Protein AF-A0A1X7VUS8-F1 (afdb_monomer)

Mean predicted aligned error: 18.34 Å

Solvent-accessible surface area (backbone atoms only — not comparable to full-atom values): 19372 Å² total; per-residue (Å²): 139,87,61,58,56,74,56,85,75,58,73,92,46,34,9,86,84,82,72,42,70,29,55,67,22,24,35,30,68,73,75,70,47,50,35,19,48,68,59,52,51,54,54,63,69,63,76,58,96,70,64,44,40,95,87,76,61,44,73,66,71,52,77,44,78,32,71,63,56,40,51,55,48,32,61,37,45,25,37,46,90,35,36,93,71,68,39,81,53,65,46,37,47,70,51,46,62,67,46,55,76,70,36,50,44,38,76,43,69,48,93,62,67,73,79,53,71,41,30,42,58,55,42,59,51,32,65,74,77,67,45,69,56,30,69,69,49,49,50,52,52,50,53,51,54,49,51,54,52,49,54,52,50,53,52,54,49,53,53,51,53,52,50,51,50,52,50,50,52,51,53,54,51,52,52,49,54,52,53,53,50,52,52,52,51,54,52,52,53,50,54,50,51,55,51,50,51,53,49,51,54,50,51,51,53,48,54,52,51,50,55,51,48,56,52,51,51,52,50,49,53,52,49,53,53,50,50,53,49,53,50,53,51,50,55,53,50,40,59,74,71,72,59,86,80,91,75,93,70,89,77,79,79,70,69,83,72,72,75,74,72,63,70,61,67,66,62,64,52,52,63,54,53,65,64,56,77,74,61,82,79,73,79,78,75,84,78,88,75,83,80,78,88,82,81,84,78,81,75,80,84,89,80,83,87,81,86,83,81,92,86,83,87,79,83,84,86,87,132

Structure (mmCIF, N/CA/C/O backbone):
data_AF-A0A1X7VUS8-F1
#
_entry.id   AF-A0A1X7VUS8-F1
#
loop_
_atom_site.group_PDB
_atom_site.id
_atom_site.type_symbol
_atom_site.label_atom_id
_atom_site.label_alt_id
_atom_site.label_comp_id
_atom_site.label_asym_id
_atom_site.label_entity_id
_atom_site.label_seq_id
_atom_site.pdbx_PDB_ins_code
_atom_site.Cartn_x
_atom_site.Cartn_y
_atom_site.Cartn_z
_atom_site.occupancy
_atom_site.B_iso_or_equiv
_atom_site.auth_seq_id
_atom_site.auth_comp_id
_atom_site.auth_asym_id
_atom_site.auth_atom_id
_atom_site.pdbx_PDB_model_num
ATOM 1 N N . MET A 1 1 ? 25.377 -1.304 -31.368 1.00 50.38 1 MET A N 1
ATOM 2 C CA . MET A 1 1 ? 24.683 -0.182 -32.022 1.00 50.38 1 MET A CA 1
ATOM 3 C C . MET A 1 1 ? 23.496 -0.851 -32.674 1.00 50.38 1 MET A C 1
ATOM 5 O O . MET A 1 1 ? 23.656 -1.457 -33.720 1.00 50.38 1 MET A O 1
ATOM 9 N N . GLU A 1 2 ? 22.402 -0.945 -31.929 1.00 50.16 2 GLU A N 1
ATOM 10 C CA . GLU A 1 2 ? 21.173 -1.615 -32.358 1.00 50.16 2 GLU A CA 1
ATOM 11 C C . GLU A 1 2 ? 20.154 -0.505 -32.573 1.00 50.16 2 GLU A C 1
ATOM 13 O O . GLU A 1 2 ? 19.858 0.255 -31.652 1.00 50.16 2 GLU A O 1
ATOM 18 N N . GLY A 1 3 ? 19.709 -0.343 -33.809 1.00 64.88 3 GLY A N 1
ATOM 19 C CA . GLY A 1 3 ? 18.750 0.675 -34.194 1.00 64.88 3 GLY A CA 1
ATOM 20 C C . GLY A 1 3 ? 18.282 0.378 -35.603 1.00 64.88 3 GLY A C 1
ATOM 21 O O . GLY A 1 3 ? 19.105 0.112 -36.478 1.00 64.88 3 GLY A O 1
ATOM 22 N N . ASP A 1 4 ? 16.971 0.395 -35.807 1.00 86.44 4 ASP A N 1
ATOM 23 C CA . ASP A 1 4 ? 16.397 0.265 -37.139 1.00 86.44 4 ASP A CA 1
ATOM 24 C C . ASP A 1 4 ? 16.759 1.517 -37.936 1.00 86.44 4 ASP A C 1
ATOM 26 O O . ASP A 1 4 ? 16.295 2.617 -37.624 1.00 86.44 4 ASP A O 1
ATOM 30 N N . PHE A 1 5 ? 17.598 1.370 -38.956 1.00 92.38 5 PHE A N 1
ATOM 31 C CA . PHE A 1 5 ? 17.950 2.480 -39.831 1.00 92.38 5 PHE A CA 1
ATOM 32 C C . PHE A 1 5 ? 16.758 2.868 -40.713 1.00 92.38 5 PHE A C 1
ATOM 34 O O . PHE A 1 5 ? 15.947 2.030 -41.111 1.00 92.38 5 PHE A O 1
ATOM 41 N N . VAL A 1 6 ? 16.619 4.167 -40.986 1.00 93.50 6 VAL A N 1
ATOM 42 C CA . VAL A 1 6 ? 15.579 4.680 -41.895 1.00 93.50 6 VAL A CA 1
ATOM 43 C C . VAL A 1 6 ? 15.910 4.319 -43.339 1.00 93.50 6 VAL A C 1
ATOM 45 O O . VAL A 1 6 ? 15.019 3.970 -44.109 1.00 93.50 6 VAL A O 1
ATOM 48 N N . GLU A 1 7 ? 17.193 4.393 -43.674 1.00 92.25 7 GLU A N 1
ATOM 49 C CA . GLU A 1 7 ? 17.780 4.032 -44.959 1.00 92.25 7 GLU A CA 1
ATOM 50 C C . GLU A 1 7 ? 18.971 3.113 -44.694 1.00 92.25 7 GLU A C 1
ATOM 52 O O . GLU A 1 7 ? 19.641 3.258 -43.668 1.00 92.25 7 GLU A O 1
ATOM 57 N N . ASP A 1 8 ? 19.250 2.189 -45.613 1.00 92.06 8 ASP A N 1
ATOM 58 C CA . ASP A 1 8 ? 20.395 1.293 -45.474 1.00 92.06 8 ASP A CA 1
ATOM 59 C C . ASP A 1 8 ? 21.701 2.105 -45.371 1.00 92.06 8 ASP A C 1
ATOM 61 O O . ASP A 1 8 ? 21.956 2.977 -46.213 1.00 92.06 8 ASP A O 1
ATOM 65 N N . PRO A 1 9 ? 22.541 1.853 -44.348 1.00 92.94 9 PRO A N 1
ATOM 66 C CA . PRO A 1 9 ? 23.810 2.547 -44.206 1.00 92.94 9 PRO A CA 1
ATOM 67 C C . PRO A 1 9 ? 24.695 2.340 -45.442 1.00 92.94 9 PRO A C 1
ATOM 69 O O . PRO A 1 9 ? 24.863 1.202 -45.879 1.00 92.94 9 PRO A O 1
ATOM 72 N N . PRO A 1 10 ? 25.322 3.401 -45.980 1.00 93.75 10 PRO A N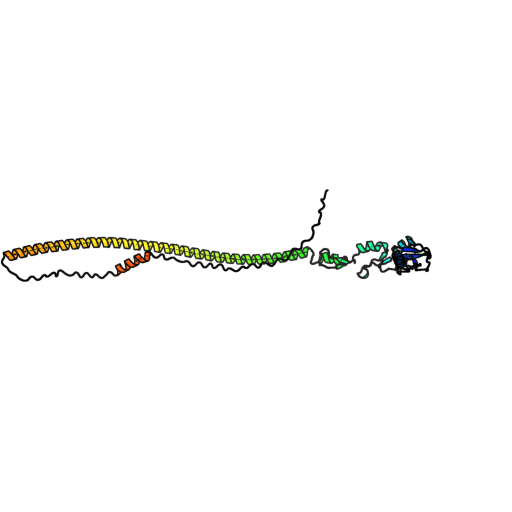 1
ATOM 73 C CA . PRO A 1 10 ? 26.275 3.272 -47.073 1.00 93.75 10 PRO A CA 1
ATOM 74 C C . PRO A 1 10 ? 27.388 2.263 -46.761 1.00 93.75 10 PRO A C 1
ATOM 76 O O . PRO A 1 10 ? 27.980 2.306 -45.678 1.00 93.75 10 PRO A O 1
ATOM 79 N N . ASP A 1 11 ? 27.734 1.420 -47.737 1.00 90.88 11 ASP A N 1
ATOM 80 C CA . ASP A 1 11 ? 28.762 0.373 -47.608 1.00 90.88 11 ASP A CA 1
ATOM 81 C C . ASP A 1 11 ? 30.107 0.898 -47.077 1.00 90.88 11 ASP A C 1
ATOM 83 O O . ASP A 1 11 ? 30.853 0.184 -46.408 1.00 90.88 11 ASP A O 1
ATOM 87 N N . ASP A 1 12 ? 30.439 2.163 -47.353 1.00 91.12 12 ASP A N 1
ATOM 88 C CA . ASP A 1 12 ? 31.700 2.782 -46.944 1.00 91.12 12 ASP A CA 1
ATOM 89 C C . ASP A 1 12 ? 31.769 3.167 -45.454 1.00 91.12 12 ASP A C 1
ATOM 91 O O . ASP A 1 12 ? 32.851 3.538 -44.974 1.00 91.12 12 ASP A O 1
ATOM 95 N N . LEU A 1 13 ? 30.637 3.058 -44.748 1.00 94.81 13 LEU A N 1
ATOM 96 C CA . LEU A 1 13 ? 30.478 3.214 -43.301 1.00 94.81 13 LEU A CA 1
ATOM 97 C C . LEU A 1 13 ? 30.306 1.870 -42.577 1.00 94.81 13 LEU A C 1
ATOM 99 O O . LEU A 1 13 ? 30.385 1.830 -41.348 1.00 94.81 13 LEU A O 1
ATOM 103 N N . VAL A 1 14 ? 30.091 0.774 -43.307 1.00 94.94 14 VAL A N 1
ATOM 104 C CA . VAL A 1 14 ? 29.854 -0.559 -42.745 1.00 94.94 14 VAL A CA 1
ATOM 105 C C . VAL A 1 14 ? 31.177 -1.278 -42.486 1.00 94.94 14 VAL A C 1
ATOM 107 O O . VAL A 1 14 ? 32.076 -1.328 -43.326 1.00 94.94 14 VAL A O 1
ATOM 110 N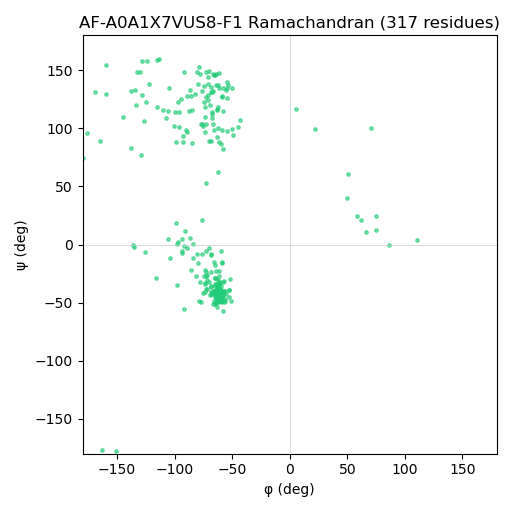 N . CYS A 1 15 ? 31.300 -1.861 -41.297 1.00 95.69 15 CYS A N 1
ATOM 111 C CA . CYS A 1 15 ? 32.443 -2.680 -40.930 1.00 95.69 15 CYS A CA 1
ATOM 112 C C . CYS A 1 15 ? 32.353 -4.040 -41.646 1.00 95.69 15 CYS A C 1
ATOM 114 O O . CYS A 1 15 ? 31.400 -4.779 -41.408 1.00 95.69 15 CYS A O 1
ATOM 116 N N . PRO A 1 16 ? 33.350 -4.454 -42.445 1.00 93.62 16 PRO A N 1
ATOM 117 C CA . PRO A 1 16 ? 33.334 -5.740 -43.147 1.00 93.62 16 PRO A CA 1
ATOM 118 C C . PRO A 1 16 ? 33.451 -6.964 -42.223 1.00 93.62 16 PRO A C 1
ATOM 120 O O . PRO A 1 16 ? 33.314 -8.086 -42.698 1.00 93.62 16 PRO A O 1
ATOM 123 N N . VAL A 1 17 ? 33.724 -6.773 -40.926 1.00 93.88 17 VAL A N 1
ATOM 124 C CA . VAL A 1 17 ? 33.819 -7.866 -39.942 1.00 93.88 17 VAL A CA 1
ATOM 125 C C . VAL A 1 17 ? 32.471 -8.125 -39.270 1.00 93.88 17 VAL A C 1
ATOM 127 O O . VAL A 1 17 ? 31.991 -9.252 -39.297 1.00 93.88 17 VAL A O 1
ATOM 130 N N . CYS A 1 18 ? 31.852 -7.103 -38.668 1.00 95.00 18 CYS A N 1
ATOM 131 C CA . CYS A 1 18 ? 30.564 -7.263 -37.981 1.00 95.00 18 CYS A CA 1
ATOM 132 C C . CYS A 1 18 ? 29.344 -6.949 -38.855 1.00 95.00 18 CYS A C 1
ATOM 134 O O . 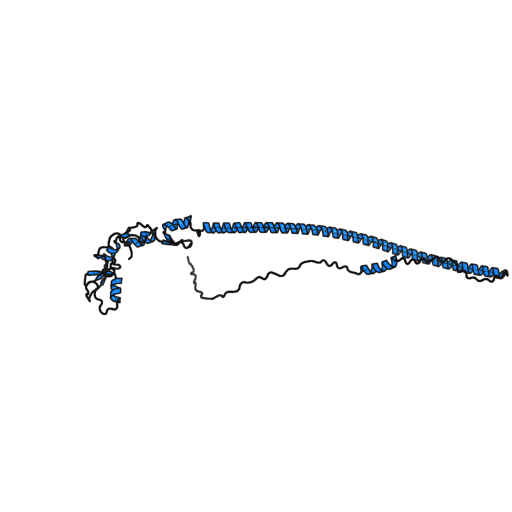CYS A 1 18 ? 28.226 -7.176 -38.409 1.00 95.00 18 CYS A O 1
ATOM 136 N N . LEU A 1 19 ? 29.552 -6.424 -40.068 1.00 93.19 19 LEU A N 1
ATOM 137 C CA . LEU A 1 19 ? 28.509 -6.033 -41.024 1.00 93.19 19 LEU A CA 1
ATOM 138 C C . LEU A 1 19 ? 27.521 -4.982 -40.485 1.00 93.19 19 LEU A C 1
ATOM 140 O O . LEU A 1 19 ? 26.402 -4.865 -40.970 1.00 93.19 19 LEU A O 1
ATOM 144 N N . LEU A 1 20 ? 27.950 -4.190 -39.500 1.00 94.00 20 LEU A N 1
ATOM 145 C CA . LEU A 1 20 ? 27.201 -3.067 -38.931 1.00 94.00 20 LEU A CA 1
ATOM 146 C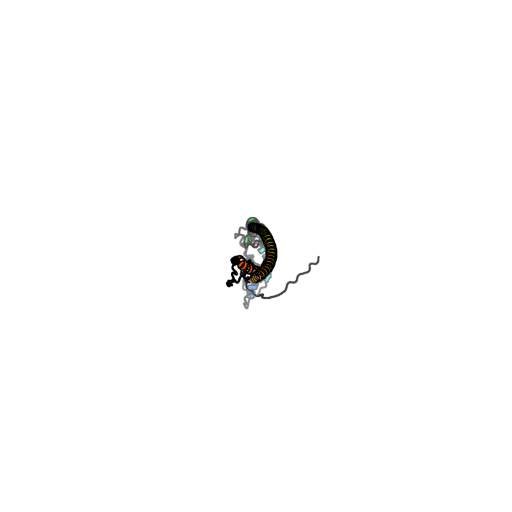 C . LEU A 1 20 ? 27.933 -1.746 -39.214 1.00 94.00 20 LEU A C 1
ATOM 148 O O . LEU A 1 20 ? 29.154 -1.769 -39.419 1.00 94.00 20 LEU A O 1
ATOM 152 N N . PRO A 1 21 ? 27.245 -0.588 -39.173 1.00 94.81 21 PRO A N 1
ATOM 153 C CA . PRO A 1 21 ? 27.904 0.716 -39.198 1.00 94.81 21 PRO A CA 1
ATOM 154 C C . PRO A 1 21 ? 29.019 0.804 -38.158 1.00 94.81 21 PRO A C 1
ATOM 156 O O . PRO A 1 21 ? 28.865 0.361 -37.016 1.00 94.81 21 PRO A O 1
ATOM 159 N N . CYS A 1 22 ? 30.169 1.333 -38.569 1.00 94.69 22 CYS A N 1
ATOM 160 C CA . CYS A 1 22 ? 31.376 1.274 -37.762 1.00 94.69 22 CYS A CA 1
ATOM 161 C C . CYS A 1 22 ? 31.211 2.038 -36.442 1.00 94.69 22 CYS A C 1
ATOM 163 O O . CYS A 1 22 ? 31.112 3.264 -36.428 1.00 94.69 22 CYS A O 1
ATOM 165 N N . LYS A 1 23 ? 31.278 1.319 -35.319 1.00 94.25 23 LYS A N 1
ATOM 166 C CA . LYS A 1 23 ? 31.411 1.909 -33.984 1.00 94.25 23 LYS A CA 1
ATOM 167 C C . LYS A 1 23 ? 32.892 2.084 -33.654 1.00 94.25 23 LYS A C 1
ATOM 169 O O . LYS A 1 23 ? 33.649 1.120 -33.759 1.00 94.25 23 LYS A O 1
ATOM 174 N N . ASP A 1 24 ? 33.290 3.290 -33.255 1.00 95.38 24 ASP A N 1
ATOM 175 C CA . ASP A 1 24 ? 34.696 3.659 -33.029 1.00 95.38 24 ASP A CA 1
ATOM 176 C C . ASP A 1 24 ? 35.588 3.271 -34.233 1.00 95.38 24 ASP A C 1
ATOM 178 O O . ASP A 1 24 ? 36.470 2.412 -34.113 1.00 95.38 24 ASP A O 1
ATOM 182 N N . PRO A 1 25 ? 35.319 3.830 -35.430 1.00 96.81 25 PRO A N 1
ATOM 183 C CA . PRO A 1 25 ? 35.961 3.419 -36.676 1.00 96.81 25 PRO A CA 1
ATOM 184 C C . PRO A 1 25 ? 37.464 3.695 -36.676 1.00 96.81 25 PRO A C 1
ATOM 186 O O . PRO A 1 25 ? 37.918 4.774 -36.294 1.00 96.81 25 PRO A O 1
ATOM 189 N N . HIS A 1 26 ? 38.230 2.733 -37.180 1.00 96.56 26 HIS A N 1
ATOM 190 C CA . HIS A 1 26 ? 39.668 2.831 -37.386 1.00 96.56 26 HIS A CA 1
ATOM 191 C C . HIS A 1 26 ? 40.026 2.433 -38.818 1.00 96.56 26 HIS A C 1
ATOM 193 O O . HIS A 1 26 ? 39.630 1.370 -39.298 1.00 96.56 26 HIS A O 1
ATOM 199 N N . LEU A 1 27 ? 40.788 3.293 -39.489 1.00 95.38 27 LEU A N 1
ATOM 200 C CA . LEU A 1 27 ? 41.355 3.070 -40.810 1.00 95.38 27 LEU A CA 1
ATOM 201 C C . LEU A 1 27 ? 42.559 2.132 -40.713 1.00 95.38 27 LEU A C 1
ATOM 203 O O . LEU A 1 27 ? 43.459 2.364 -39.906 1.00 95.38 27 LEU A O 1
ATOM 207 N N . ILE A 1 28 ? 42.595 1.117 -41.572 1.00 93.81 28 ILE A N 1
ATOM 208 C CA . ILE A 1 28 ? 43.718 0.186 -41.699 1.00 93.81 28 ILE A CA 1
ATOM 209 C C . ILE A 1 28 ? 44.657 0.651 -42.813 1.00 93.81 28 ILE A C 1
ATOM 211 O O . ILE A 1 28 ? 44.231 0.787 -43.963 1.00 93.81 28 ILE A O 1
ATOM 215 N N . SER A 1 29 ? 45.945 0.817 -42.505 1.00 94.31 29 SER A N 1
ATOM 216 C CA . SER A 1 29 ? 46.932 1.364 -43.450 1.00 94.31 29 SER A CA 1
ATOM 217 C C . SER A 1 29 ? 47.149 0.508 -44.706 1.00 94.31 29 SER A C 1
ATOM 219 O O . SER A 1 29 ? 47.346 1.057 -45.786 1.00 94.31 29 SER A O 1
ATOM 221 N N . CYS A 1 30 ? 47.062 -0.824 -44.608 1.00 93.88 30 CYS A N 1
ATOM 222 C CA . CYS A 1 30 ? 47.405 -1.725 -45.715 1.00 93.88 30 CYS A CA 1
ATOM 223 C C . CYS A 1 30 ? 46.368 -1.787 -46.850 1.00 93.88 30 CYS A C 1
ATOM 225 O O . CYS A 1 30 ? 46.718 -2.101 -47.984 1.00 93.88 30 CYS A O 1
ATOM 227 N N . CYS A 1 31 ? 45.088 -1.530 -46.569 1.00 92.19 31 CYS A N 1
ATOM 228 C CA . CYS A 1 31 ? 44.009 -1.648 -47.562 1.00 92.19 31 CYS A CA 1
ATOM 229 C C . CYS A 1 31 ? 43.005 -0.493 -47.539 1.00 92.19 31 CYS A C 1
ATOM 231 O O . CYS A 1 31 ? 42.050 -0.506 -48.314 1.00 92.19 31 CYS A O 1
ATOM 233 N N . GLY A 1 32 ? 43.177 0.482 -46.642 1.00 91.38 32 GLY A N 1
ATOM 234 C CA . GLY A 1 32 ? 42.296 1.643 -46.520 1.00 91.38 32 GLY A CA 1
ATOM 235 C C . GLY A 1 32 ? 40.871 1.318 -46.059 1.00 91.38 32 GLY A C 1
ATOM 236 O O . GLY A 1 32 ? 39.993 2.180 -46.126 1.00 91.38 32 GLY A O 1
ATOM 237 N N . ARG A 1 33 ? 40.604 0.086 -45.607 1.00 93.19 33 ARG A N 1
ATOM 238 C CA . ARG A 1 33 ? 39.296 -0.287 -45.052 1.00 93.19 33 ARG A CA 1
ATOM 239 C C . ARG A 1 33 ? 39.159 0.200 -43.615 1.00 93.19 33 ARG A C 1
ATOM 241 O O . ARG A 1 33 ? 40.157 0.336 -42.909 1.00 93.19 33 ARG A O 1
ATOM 248 N N . LYS A 1 34 ? 37.917 0.445 -43.193 1.00 94.38 34 LYS A N 1
ATOM 249 C CA . LYS A 1 34 ? 37.597 0.844 -41.820 1.00 94.38 34 LYS A CA 1
ATOM 250 C C . LYS A 1 34 ? 36.981 -0.324 -41.069 1.00 94.38 34 LYS A C 1
ATOM 252 O O . LYS A 1 34 ? 36.105 -0.994 -41.609 1.00 94.38 34 LYS A O 1
ATOM 257 N N . LEU A 1 35 ? 37.431 -0.547 -39.841 1.00 95.44 35 LEU A N 1
ATOM 258 C CA . LEU A 1 35 ? 36.856 -1.523 -38.917 1.00 95.44 35 LEU A CA 1
ATOM 259 C C . LEU A 1 35 ? 36.454 -0.835 -37.613 1.00 95.44 35 LEU A C 1
ATOM 261 O O . LEU A 1 35 ? 37.017 0.197 -37.251 1.00 95.44 35 LEU A O 1
ATOM 265 N N . CYS A 1 36 ? 35.532 -1.439 -36.869 1.00 97.19 36 CYS A N 1
ATOM 266 C CA . CYS A 1 36 ? 35.293 -1.058 -35.479 1.00 97.19 36 CYS A CA 1
ATOM 267 C C . CYS A 1 36 ? 36.523 -1.377 -34.620 1.00 97.19 36 CYS A C 1
ATOM 269 O O . CYS A 1 36 ? 37.136 -2.432 -34.812 1.00 97.19 36 CYS A O 1
ATOM 271 N N . LEU A 1 37 ? 36.809 -0.553 -33.608 1.00 95.25 37 LEU A N 1
ATOM 272 C CA . LEU A 1 37 ? 37.853 -0.844 -32.617 1.00 95.25 37 LEU A CA 1
ATOM 273 C C . LEU A 1 37 ? 37.683 -2.245 -32.013 1.00 95.25 37 LEU A C 1
ATOM 275 O O . LEU A 1 37 ? 38.606 -3.048 -32.040 1.00 95.25 37 LEU A O 1
ATOM 279 N N . ALA A 1 38 ? 36.466 -2.579 -31.575 1.00 95.56 38 ALA A N 1
ATOM 280 C CA . ALA A 1 38 ? 36.160 -3.889 -31.001 1.00 95.56 38 ALA A CA 1
ATOM 281 C C . ALA A 1 38 ? 36.413 -5.057 -31.974 1.00 95.56 38 ALA A C 1
ATOM 283 O O . ALA A 1 38 ? 36.815 -6.135 -31.547 1.00 95.56 38 ALA A O 1
ATOM 284 N N . CYS A 1 39 ? 36.207 -4.855 -33.282 1.00 95.31 39 CYS A N 1
ATOM 285 C CA . CYS A 1 39 ? 36.493 -5.883 -34.286 1.00 95.31 39 CYS A CA 1
ATOM 286 C C . CYS A 1 39 ? 37.998 -6.059 -34.498 1.00 95.31 39 CYS A C 1
ATOM 288 O O . CYS A 1 39 ? 38.451 -7.184 -34.666 1.00 95.31 39 CYS A O 1
ATOM 290 N N . ILE A 1 40 ? 38.769 -4.969 -34.473 1.00 92.00 40 ILE A N 1
ATOM 291 C CA . ILE A 1 40 ? 40.235 -5.026 -34.549 1.00 92.00 40 ILE A CA 1
ATOM 292 C C . ILE A 1 40 ? 40.787 -5.762 -33.332 1.00 92.00 40 ILE A C 1
ATOM 294 O O . ILE A 1 40 ? 41.507 -6.742 -33.497 1.00 92.00 40 ILE A O 1
ATOM 298 N N . THR A 1 41 ? 40.406 -5.323 -32.132 1.00 91.62 41 THR A N 1
ATOM 299 C CA . THR A 1 41 ? 40.866 -5.911 -30.872 1.00 91.62 41 THR A CA 1
ATOM 300 C C . THR A 1 41 ? 40.482 -7.386 -30.782 1.00 91.62 41 THR A C 1
ATOM 302 O O . THR A 1 41 ? 41.340 -8.218 -30.529 1.00 91.62 41 THR A O 1
ATOM 305 N N . GLY A 1 42 ? 39.242 -7.753 -31.124 1.00 91.50 42 GLY A N 1
ATOM 306 C CA . GLY A 1 42 ? 38.817 -9.157 -31.119 1.00 91.50 42 GLY A CA 1
ATOM 307 C C . GLY A 1 42 ? 39.597 -10.055 -32.089 1.00 91.50 42 GLY A C 1
ATOM 308 O O . GLY A 1 42 ? 39.802 -11.232 -31.808 1.00 91.50 42 GLY A O 1
ATOM 309 N N . ILE A 1 43 ? 40.062 -9.513 -33.219 1.00 88.12 43 ILE A N 1
ATOM 310 C CA . ILE A 1 43 ? 40.918 -10.246 -34.162 1.00 88.12 43 ILE A CA 1
ATOM 311 C C . ILE A 1 43 ? 42.346 -10.366 -33.616 1.00 88.12 43 ILE A C 1
ATOM 313 O O . ILE A 1 43 ? 42.942 -11.439 -33.706 1.00 88.12 43 ILE A O 1
ATOM 317 N N . GLN A 1 44 ? 42.883 -9.302 -33.017 1.00 86.00 44 GLN A N 1
ATOM 318 C CA . GLN A 1 44 ? 44.208 -9.305 -32.386 1.00 86.00 44 GLN A CA 1
ATOM 319 C C . GLN A 1 44 ? 44.284 -10.274 -31.200 1.00 86.00 44 GLN A C 1
ATOM 321 O O . GLN A 1 44 ? 45.271 -10.989 -31.051 1.00 86.00 44 GLN A O 1
ATOM 326 N N . ASP A 1 45 ? 43.204 -10.372 -30.429 1.00 87.00 45 ASP A N 1
ATOM 327 C CA . ASP A 1 45 ? 43.113 -11.213 -29.235 1.00 87.00 45 ASP A CA 1
ATOM 328 C C . ASP A 1 45 ? 42.739 -12.676 -29.547 1.00 87.00 45 ASP A C 1
ATOM 330 O O . ASP A 1 45 ? 42.646 -13.506 -28.644 1.00 87.00 45 ASP A O 1
ATOM 334 N N . SER A 1 46 ? 42.549 -13.033 -30.824 1.00 82.12 46 SER A N 1
ATOM 335 C CA . SER A 1 46 ? 42.125 -14.379 -31.251 1.00 82.12 46 SER A CA 1
ATOM 336 C C . SER A 1 46 ? 43.182 -15.483 -31.065 1.00 82.12 46 SER A C 1
ATOM 338 O O . SER A 1 46 ? 42.907 -16.653 -31.334 1.00 82.12 46 SER A O 1
ATOM 340 N N . GLY A 1 47 ? 44.387 -15.139 -30.595 1.00 68.62 47 GLY A N 1
ATOM 341 C CA . GLY A 1 47 ? 45.455 -16.095 -30.279 1.00 68.62 47 GLY A CA 1
ATOM 342 C C . GLY A 1 47 ? 46.178 -16.682 -31.498 1.00 68.62 47 GLY A C 1
ATOM 343 O O . GLY A 1 47 ? 46.923 -17.653 -31.360 1.00 68.62 47 GLY A O 1
ATOM 344 N N . LEU A 1 48 ? 45.971 -16.119 -32.691 1.00 72.50 48 LEU A N 1
ATOM 345 C CA . LEU A 1 48 ? 46.691 -16.506 -33.905 1.00 72.50 48 LEU A CA 1
ATOM 346 C C . LEU A 1 48 ? 48.131 -15.967 -33.879 1.00 72.50 48 LEU A C 1
ATOM 348 O O . LEU A 1 48 ? 48.362 -14.812 -33.535 1.00 72.50 48 LEU A O 1
ATOM 352 N N . ALA A 1 49 ? 49.098 -16.806 -34.272 1.00 63.31 49 ALA A N 1
ATOM 353 C CA . ALA A 1 49 ? 50.527 -16.466 -34.273 1.00 63.31 49 ALA A CA 1
ATOM 354 C C . ALA A 1 49 ? 50.879 -15.288 -35.204 1.00 63.31 49 ALA A C 1
ATOM 356 O O . ALA A 1 49 ? 51.836 -14.564 -34.944 1.00 63.31 49 ALA A O 1
ATOM 357 N N . GLU A 1 50 ? 50.085 -15.079 -36.257 1.00 72.06 50 GLU A N 1
ATOM 358 C CA . GLU A 1 50 ? 50.147 -13.915 -37.140 1.00 72.06 50 GLU A CA 1
ATOM 359 C C . GLU A 1 50 ? 48.728 -13.383 -37.358 1.00 72.06 50 GLU A C 1
ATOM 361 O O . GLU A 1 50 ? 47.848 -14.092 -37.857 1.00 72.06 50 GLU A O 1
ATOM 366 N N . VAL A 1 51 ? 48.496 -12.128 -36.977 1.00 82.50 51 VAL A N 1
ATOM 367 C CA . VAL A 1 51 ? 47.201 -11.466 -37.144 1.00 82.50 51 VAL A CA 1
ATOM 368 C C . VAL A 1 51 ? 47.212 -10.712 -38.467 1.00 82.50 51 VAL A C 1
ATOM 370 O O . VAL A 1 51 ? 47.582 -9.543 -38.541 1.00 82.50 51 VAL A O 1
ATOM 373 N N . ALA A 1 52 ? 46.830 -11.404 -39.536 1.00 87.75 52 ALA A N 1
ATOM 374 C CA . ALA A 1 52 ? 46.694 -10.796 -40.850 1.00 87.75 52 ALA A CA 1
ATOM 375 C C . ALA A 1 52 ? 45.448 -9.899 -40.919 1.00 87.75 52 ALA A C 1
ATOM 377 O O . ALA A 1 52 ? 44.409 -10.183 -40.319 1.00 87.75 52 ALA A O 1
ATOM 378 N N . CYS A 1 53 ? 45.515 -8.837 -41.722 1.00 90.62 53 CYS A N 1
ATOM 379 C CA . CYS A 1 53 ? 44.370 -7.972 -41.980 1.00 90.62 53 CYS A CA 1
ATOM 380 C C . CYS A 1 53 ? 43.170 -8.797 -42.497 1.00 90.62 53 CYS A C 1
ATOM 382 O O . CYS A 1 53 ? 43.297 -9.461 -43.533 1.00 90.62 53 CYS A O 1
ATOM 384 N N . PRO A 1 54 ? 41.973 -8.703 -41.883 1.00 88.81 54 PRO A N 1
ATOM 385 C CA . PRO A 1 54 ? 40.807 -9.504 -42.282 1.00 88.81 54 PRO A CA 1
ATOM 386 C C . PRO A 1 54 ? 40.290 -9.164 -43.688 1.00 88.81 54 PRO A C 1
ATOM 388 O O . PRO A 1 54 ? 39.507 -9.911 -44.267 1.00 88.81 54 PRO A O 1
ATOM 391 N N . CYS A 1 55 ? 40.723 -8.031 -44.249 1.00 90.38 55 CYS A N 1
ATOM 392 C CA . CYS A 1 55 ? 40.231 -7.508 -45.518 1.00 90.38 55 CYS A CA 1
ATOM 393 C C . CYS A 1 55 ? 41.129 -7.847 -46.716 1.00 90.38 55 CYS A C 1
ATOM 395 O O . CYS A 1 55 ? 40.623 -8.014 -47.823 1.00 90.38 55 CYS A O 1
ATOM 397 N N . CYS A 1 56 ? 42.452 -7.899 -46.523 1.00 92.44 56 CYS A N 1
ATOM 398 C CA . CYS A 1 56 ? 43.426 -8.111 -47.606 1.00 92.44 56 CYS A CA 1
ATOM 399 C C . CYS A 1 56 ? 44.527 -9.128 -47.275 1.00 92.44 56 CYS A C 1
ATOM 401 O O . CYS A 1 56 ? 45.357 -9.408 -48.134 1.00 92.44 56 CYS A O 1
ATOM 403 N N . ARG A 1 57 ? 44.530 -9.681 -46.054 1.00 89.56 57 ARG A N 1
ATOM 404 C CA . ARG A 1 57 ? 45.509 -10.655 -45.546 1.00 89.56 57 ARG A CA 1
ATOM 405 C C . ARG A 1 57 ? 46.958 -10.148 -45.472 1.00 89.56 57 ARG A C 1
ATOM 407 O O . ARG A 1 57 ? 47.874 -10.957 -45.418 1.00 89.56 57 ARG A O 1
ATOM 414 N N . SER A 1 58 ? 47.176 -8.829 -45.445 1.00 90.62 58 SER A N 1
ATOM 415 C CA . SER A 1 58 ? 48.498 -8.254 -45.142 1.00 90.62 58 SER A CA 1
ATOM 416 C C . SER A 1 58 ? 48.874 -8.513 -43.682 1.00 90.62 58 SER A C 1
ATOM 418 O O . SER A 1 58 ? 48.068 -8.216 -42.799 1.00 90.62 58 SER A O 1
ATOM 420 N N . ASN A 1 59 ? 50.091 -9.004 -43.441 1.00 87.19 59 ASN A N 1
ATOM 421 C CA . ASN A 1 59 ? 50.641 -9.240 -42.098 1.00 87.19 59 ASN A CA 1
ATOM 422 C C . ASN A 1 59 ? 51.167 -7.963 -41.428 1.00 87.19 59 ASN A C 1
ATOM 424 O O . ASN A 1 59 ? 51.352 -7.929 -40.218 1.00 87.19 59 ASN A O 1
ATOM 428 N N . GLU A 1 60 ? 51.376 -6.903 -42.208 1.00 86.50 60 GLU A N 1
ATOM 429 C CA . GLU A 1 60 ? 51.822 -5.604 -41.714 1.00 86.50 60 GLU A CA 1
ATOM 430 C C . GLU A 1 60 ? 50.723 -4.572 -41.964 1.00 86.50 60 GLU A C 1
ATOM 432 O O . GLU A 1 60 ? 50.304 -4.346 -43.109 1.00 86.50 60 GLU A O 1
ATOM 437 N N . TYR A 1 61 ? 50.212 -3.982 -40.883 1.00 90.81 61 TYR A N 1
ATOM 438 C CA . TYR A 1 61 ? 49.299 -2.848 -40.928 1.00 90.81 61 TYR A CA 1
ATOM 439 C C . TYR A 1 61 ? 49.285 -2.082 -39.604 1.00 90.81 61 TYR A C 1
ATOM 441 O O . TYR A 1 61 ? 49.511 -2.634 -38.531 1.00 90.81 61 TYR A O 1
ATOM 449 N N . GLU A 1 62 ? 48.945 -0.804 -39.696 1.00 91.56 62 GLU A N 1
ATOM 450 C CA . GLU A 1 62 ? 48.682 0.081 -38.567 1.00 91.56 62 GLU A CA 1
ATOM 451 C C . GLU A 1 62 ? 47.208 0.485 -38.580 1.00 91.56 62 GLU A C 1
ATOM 453 O O . GLU A 1 62 ? 46.531 0.398 -39.614 1.00 91.56 62 GLU A O 1
ATOM 458 N N . THR A 1 63 ? 46.706 0.937 -37.430 1.00 93.50 63 THR A N 1
ATOM 459 C CA . THR A 1 63 ? 45.326 1.411 -37.293 1.00 93.50 63 THR A CA 1
ATOM 460 C C . THR A 1 63 ? 45.300 2.844 -36.786 1.00 93.50 63 THR A C 1
ATOM 462 O O . THR A 1 63 ? 46.065 3.215 -35.899 1.00 93.50 63 THR A O 1
ATOM 465 N N . MET A 1 64 ? 44.418 3.661 -37.356 1.00 95.56 64 MET A N 1
ATOM 466 C CA . MET A 1 64 ? 44.237 5.057 -36.958 1.00 95.56 64 MET A CA 1
ATOM 467 C C . MET A 1 64 ? 42.753 5.369 -36.827 1.00 95.56 64 MET A C 1
ATOM 469 O O . MET A 1 64 ? 41.985 5.056 -37.733 1.00 95.56 64 MET A O 1
ATOM 473 N N . ARG A 1 65 ? 42.336 6.013 -35.733 1.00 96.50 65 ARG A N 1
ATOM 474 C CA . ARG A 1 65 ? 40.934 6.416 -35.541 1.00 96.50 65 ARG A CA 1
ATOM 475 C C . ARG A 1 65 ? 40.472 7.337 -36.672 1.00 96.50 65 ARG A C 1
ATOM 477 O O . ARG A 1 65 ? 41.074 8.383 -36.916 1.00 96.50 65 ARG A O 1
ATOM 484 N N . ASP A 1 66 ? 39.360 6.986 -37.306 1.00 96.25 66 ASP A N 1
ATOM 485 C CA . ASP A 1 66 ? 38.769 7.734 -38.411 1.00 96.25 66 ASP A CA 1
ATOM 486 C C . ASP A 1 66 ? 37.615 8.622 -37.917 1.00 96.25 66 ASP A C 1
ATOM 488 O O . ASP A 1 66 ? 36.440 8.254 -37.931 1.00 96.25 66 ASP A O 1
ATOM 492 N N . LYS A 1 67 ? 37.954 9.847 -37.503 1.00 95.62 67 LYS A N 1
ATOM 493 C CA . LYS A 1 67 ? 36.971 10.836 -37.025 1.00 95.62 67 LYS A CA 1
ATOM 494 C C . LYS A 1 67 ? 35.981 11.301 -38.101 1.00 95.62 67 LYS A C 1
ATOM 496 O O . LYS A 1 67 ? 34.995 11.963 -37.770 1.00 95.62 67 LYS A O 1
ATOM 501 N N . LEU A 1 68 ? 36.268 11.089 -39.388 1.00 94.56 68 LEU A N 1
ATOM 502 C CA . LEU A 1 68 ? 35.346 11.455 -40.465 1.00 94.56 68 LEU A CA 1
ATOM 503 C C . LEU A 1 68 ? 34.245 10.404 -40.584 1.00 94.56 68 LEU A C 1
ATOM 505 O O . LEU A 1 68 ? 33.071 10.767 -40.602 1.00 94.56 68 LEU A O 1
ATOM 509 N N . VAL A 1 69 ? 34.622 9.125 -40.614 1.00 94.94 69 VAL A N 1
ATOM 510 C CA . VAL A 1 69 ? 33.664 8.011 -40.606 1.00 94.94 69 VAL A CA 1
ATOM 511 C C . VAL A 1 69 ? 32.846 8.024 -39.323 1.00 94.94 69 VAL A C 1
ATOM 513 O O . VAL A 1 69 ? 31.639 7.844 -39.390 1.00 94.94 69 VAL A O 1
ATOM 516 N N . GLU A 1 70 ? 33.464 8.333 -38.181 1.00 95.62 70 GLU A N 1
ATOM 517 C CA . GLU A 1 70 ? 32.760 8.445 -36.900 1.00 95.62 70 GLU A CA 1
ATOM 518 C C . GLU A 1 70 ? 31.608 9.457 -36.969 1.00 95.62 70 GLU A C 1
ATOM 520 O O . GLU A 1 70 ? 30.476 9.134 -36.622 1.00 95.62 70 GLU A O 1
ATOM 525 N N 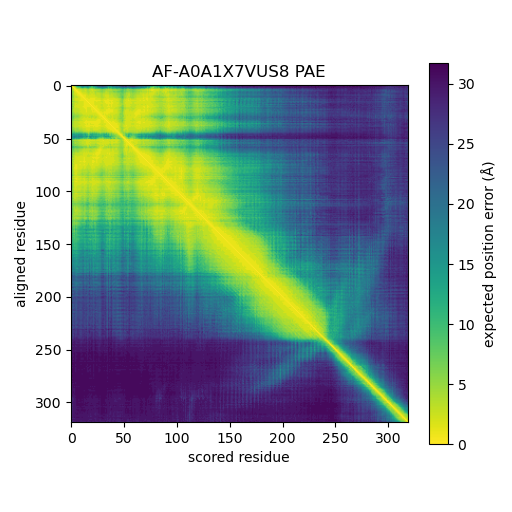. ARG A 1 71 ? 31.866 10.659 -37.503 1.00 96.00 71 ARG A N 1
ATOM 526 C CA . ARG A 1 71 ? 30.825 11.679 -37.703 1.00 96.00 71 ARG A CA 1
ATOM 527 C C . ARG A 1 71 ? 29.752 11.221 -38.686 1.00 96.00 71 ARG A C 1
ATOM 529 O O . ARG A 1 71 ? 28.577 11.343 -38.379 1.00 96.00 71 ARG A O 1
ATOM 536 N N . ARG A 1 72 ? 30.145 10.640 -39.821 1.00 96.38 72 ARG A N 1
ATOM 537 C CA . ARG A 1 72 ? 29.189 10.172 -40.837 1.00 96.38 72 ARG A CA 1
ATOM 538 C C . ARG A 1 72 ? 28.295 9.035 -40.346 1.00 96.38 72 ARG A C 1
ATOM 540 O O . ARG A 1 72 ? 27.142 8.972 -40.747 1.00 96.38 72 ARG A O 1
ATOM 547 N N . VAL A 1 73 ? 28.808 8.148 -39.492 1.00 95.44 73 VAL A N 1
ATOM 548 C CA . VAL A 1 73 ? 27.996 7.113 -38.833 1.00 95.44 73 VAL A CA 1
ATOM 549 C C . VAL A 1 73 ? 26.977 7.757 -37.890 1.00 95.44 73 VAL A C 1
ATOM 551 O O . VAL A 1 73 ? 25.828 7.332 -37.860 1.00 95.44 73 VAL A O 1
ATOM 554 N N . LEU A 1 74 ? 27.366 8.803 -37.158 1.00 94.69 74 LEU A N 1
ATOM 555 C CA . LEU A 1 74 ? 26.461 9.547 -36.279 1.00 94.69 74 LEU A CA 1
ATOM 556 C C . LEU A 1 74 ? 25.386 10.357 -37.029 1.00 94.69 74 LEU A C 1
ATOM 558 O O . LEU A 1 74 ? 24.333 10.615 -36.453 1.00 94.69 74 LEU A O 1
ATOM 562 N N . ASP A 1 75 ? 25.627 10.710 -38.293 1.00 95.62 75 ASP A N 1
ATOM 563 C CA . ASP A 1 75 ? 24.667 11.402 -39.169 1.00 95.62 75 ASP A CA 1
ATOM 564 C C . ASP A 1 75 ? 23.622 10.443 -39.786 1.00 95.62 75 ASP A C 1
ATOM 566 O O . ASP A 1 75 ? 22.669 10.884 -40.434 1.00 95.62 75 ASP A O 1
ATOM 570 N N . LEU A 1 76 ? 23.780 9.121 -39.617 1.00 95.56 76 LEU A N 1
ATOM 571 C CA . LEU A 1 76 ? 22.817 8.137 -40.119 1.00 95.56 76 LEU A CA 1
ATOM 572 C C . LEU A 1 76 ? 21.454 8.327 -39.455 1.00 95.56 76 LEU A C 1
ATOM 574 O O . LEU A 1 76 ? 21.359 8.480 -38.238 1.00 95.56 76 LEU A O 1
ATOM 578 N N . LYS A 1 77 ? 20.388 8.248 -40.255 1.00 96.31 77 LYS A N 1
ATOM 579 C CA . LYS A 1 77 ? 19.018 8.336 -39.751 1.00 96.31 77 LYS A CA 1
ATOM 580 C C . LYS A 1 77 ? 18.540 6.994 -39.217 1.00 96.31 77 LYS A C 1
ATOM 582 O O . LYS A 1 77 ? 18.597 5.981 -39.913 1.00 96.31 77 LYS A O 1
ATOM 587 N N . VAL A 1 78 ? 18.002 7.009 -38.008 1.00 95.88 78 VAL A N 1
ATOM 588 C CA . VAL A 1 78 ? 17.519 5.829 -37.286 1.00 95.88 78 VAL A CA 1
ATOM 589 C C . VAL A 1 78 ? 16.138 6.085 -36.702 1.00 95.88 78 VAL A C 1
ATOM 591 O O . VAL A 1 78 ? 15.806 7.210 -36.329 1.00 95.88 78 VAL A O 1
ATOM 594 N N . TYR A 1 79 ? 15.329 5.035 -36.610 1.00 96.38 79 TYR A N 1
ATOM 595 C CA . TYR A 1 79 ? 14.101 5.040 -35.830 1.00 96.38 79 TYR A CA 1
ATOM 596 C C . TYR A 1 79 ? 14.407 4.820 -34.351 1.00 96.38 79 TYR A C 1
ATOM 598 O O . TYR A 1 79 ? 15.325 4.082 -33.990 1.00 96.38 79 TYR A O 1
ATOM 606 N N . CYS A 1 80 ? 13.588 5.412 -33.482 1.00 95.56 80 CYS A N 1
ATOM 607 C CA . CYS A 1 80 ? 13.643 5.140 -32.050 1.00 95.56 80 CYS A CA 1
ATOM 608 C C . CYS A 1 80 ? 13.519 3.634 -31.756 1.00 95.56 80 CYS A C 1
ATOM 610 O O . CYS A 1 80 ? 12.654 2.954 -32.307 1.00 95.56 80 CYS A O 1
ATOM 612 N N . LYS A 1 81 ? 14.293 3.126 -30.789 1.00 92.81 81 LYS A N 1
ATOM 613 C CA . LYS A 1 81 ? 14.194 1.732 -30.309 1.00 92.81 81 LYS A CA 1
ATOM 614 C C . LYS A 1 81 ? 12.814 1.344 -29.754 1.00 92.81 81 LYS A C 1
ATOM 616 O O . LYS A 1 81 ? 12.528 0.170 -29.561 1.00 92.81 81 LYS A O 1
ATOM 621 N N . TYR A 1 82 ? 11.953 2.324 -29.470 1.00 94.25 82 TYR A N 1
ATOM 622 C CA . TYR A 1 82 ? 10.569 2.119 -29.037 1.00 94.25 82 TYR A CA 1
ATOM 623 C C . TYR A 1 82 ? 9.551 2.271 -30.180 1.00 94.25 82 TYR A C 1
ATOM 625 O O . TYR A 1 82 ? 8.362 2.464 -29.919 1.00 94.25 82 TYR A O 1
ATOM 633 N N . LYS A 1 83 ? 9.985 2.181 -31.444 1.00 93.81 83 LYS A N 1
ATOM 634 C CA . LYS A 1 83 ? 9.116 2.226 -32.630 1.00 93.81 83 LYS A CA 1
ATOM 635 C C . LYS A 1 83 ? 7.974 1.216 -32.562 1.00 93.81 83 LYS A C 1
ATOM 637 O O . LYS A 1 83 ? 6.825 1.586 -32.778 1.00 93.81 83 LYS A O 1
ATOM 642 N N . GLU A 1 84 ? 8.263 -0.020 -32.159 1.00 91.62 84 GLU A N 1
ATOM 643 C CA . GLU A 1 84 ? 7.252 -1.078 -31.994 1.00 91.62 84 GLU A CA 1
ATOM 644 C C . GLU A 1 84 ? 6.189 -0.746 -30.936 1.00 91.62 84 GLU A C 1
ATOM 646 O O . GLU A 1 84 ? 5.074 -1.257 -30.985 1.00 91.62 84 GLU A O 1
ATOM 651 N N . LYS A 1 85 ? 6.509 0.146 -29.989 1.00 90.38 85 LYS A N 1
ATOM 652 C CA . LYS A 1 85 ? 5.580 0.632 -28.957 1.00 90.38 85 LYS A CA 1
ATOM 653 C C . LYS A 1 85 ? 4.788 1.866 -29.396 1.00 90.38 85 LYS A C 1
ATOM 655 O O . LYS A 1 85 ? 3.946 2.327 -28.633 1.00 90.38 85 LYS A O 1
ATOM 660 N N . GLY A 1 86 ? 5.047 2.391 -30.596 1.00 93.25 86 GLY A N 1
ATOM 661 C CA . GLY A 1 86 ? 4.345 3.538 -31.175 1.00 93.25 86 GLY A CA 1
ATOM 662 C C . GLY A 1 86 ? 5.177 4.815 -31.293 1.00 93.25 86 GLY A C 1
ATOM 663 O O . GLY A 1 86 ? 4.644 5.840 -31.715 1.00 93.25 86 GLY A O 1
ATOM 664 N N . CYS A 1 87 ? 6.472 4.795 -30.956 1.00 95.62 87 CYS A N 1
ATOM 665 C CA . CYS A 1 87 ? 7.313 5.969 -31.170 1.00 95.62 87 CYS A CA 1
ATOM 666 C C . CYS A 1 87 ? 7.551 6.209 -32.666 1.00 95.62 87 CYS A C 1
ATOM 668 O O . CYS A 1 87 ? 8.142 5.382 -33.353 1.00 95.62 87 CYS A O 1
ATOM 670 N N . THR A 1 88 ? 7.141 7.369 -33.170 1.00 96.00 88 THR A N 1
ATOM 671 C CA . THR A 1 88 ? 7.336 7.753 -34.577 1.00 96.00 88 THR A CA 1
ATOM 672 C C . THR A 1 88 ? 8.608 8.565 -34.807 1.00 96.00 88 THR A C 1
ATOM 674 O O . THR A 1 88 ? 8.814 9.070 -35.909 1.00 96.00 88 THR A O 1
ATOM 677 N N . TRP A 1 89 ? 9.437 8.756 -33.777 1.00 97.06 89 TRP A N 1
ATOM 678 C CA . TRP A 1 89 ? 10.654 9.547 -33.904 1.00 97.06 89 TRP A CA 1
ATOM 679 C C . TRP A 1 89 ? 11.657 8.848 -34.820 1.00 97.06 89 TRP A C 1
ATOM 681 O O . TRP A 1 89 ? 11.955 7.658 -34.662 1.00 97.06 89 TRP A O 1
ATOM 691 N N . ALA A 1 90 ? 12.177 9.627 -35.759 1.00 96.31 90 ALA A N 1
ATOM 692 C CA . ALA A 1 90 ? 13.300 9.280 -36.602 1.00 96.31 90 ALA A CA 1
ATOM 693 C C . ALA A 1 90 ? 14.210 10.507 -36.703 1.00 96.31 90 ALA A C 1
ATOM 695 O O . ALA A 1 90 ? 13.730 11.616 -36.944 1.00 96.31 90 ALA A O 1
ATOM 696 N N . GLY A 1 91 ? 15.506 10.310 -36.511 1.00 95.94 91 GLY A N 1
ATOM 697 C CA . GLY A 1 91 ? 16.487 11.389 -36.456 1.00 95.94 91 GLY A CA 1
ATOM 698 C C . GLY A 1 91 ? 17.899 10.861 -36.646 1.00 95.94 91 GLY A C 1
ATOM 699 O O . GLY A 1 91 ? 18.084 9.673 -36.913 1.00 95.94 91 GLY A O 1
ATOM 700 N N . GLU A 1 92 ? 18.887 11.743 -36.545 1.00 96.31 92 GLU A N 1
ATOM 701 C CA . GLU A 1 92 ? 20.290 11.341 -36.619 1.00 96.31 92 GLU A CA 1
ATOM 702 C C . GLU A 1 92 ? 20.668 10.478 -35.409 1.00 96.31 92 GLU A C 1
ATOM 704 O O . GLU A 1 92 ? 20.176 10.676 -34.295 1.00 96.31 92 GLU A O 1
ATOM 709 N N . LEU A 1 93 ? 21.571 9.520 -35.612 1.00 94.56 93 LEU A N 1
ATOM 710 C CA . LEU A 1 93 ? 22.027 8.610 -34.566 1.00 94.56 93 LEU A CA 1
ATOM 711 C C . LEU A 1 93 ? 22.636 9.360 -33.370 1.00 94.56 93 LEU A C 1
ATOM 713 O O . LEU A 1 93 ? 22.470 8.912 -32.236 1.00 94.56 93 LEU A O 1
ATOM 717 N N . ARG A 1 94 ? 23.278 10.515 -33.599 1.00 94.06 94 ARG A N 1
ATOM 718 C CA . ARG A 1 94 ? 23.773 11.404 -32.527 1.00 94.06 94 ARG A CA 1
ATOM 719 C C . ARG A 1 94 ? 22.692 11.869 -31.548 1.00 94.06 94 ARG A C 1
ATOM 721 O O . ARG A 1 94 ? 22.994 12.055 -30.376 1.00 94.06 94 ARG A O 1
ATOM 728 N N . ASP A 1 95 ? 21.453 12.026 -32.009 1.00 95.38 95 ASP A N 1
ATOM 729 C CA . ASP A 1 95 ? 20.351 12.575 -31.213 1.00 95.38 95 ASP A CA 1
ATOM 730 C C . ASP A 1 95 ? 19.532 11.475 -30.519 1.00 95.38 95 ASP A C 1
ATOM 732 O O . ASP A 1 95 ? 18.635 11.761 -29.725 1.00 95.38 95 ASP A O 1
ATOM 736 N N . MET A 1 96 ? 19.832 10.201 -30.798 1.00 93.69 96 MET A N 1
ATOM 737 C CA . MET A 1 96 ? 19.095 9.051 -30.266 1.00 93.69 96 MET A CA 1
ATOM 738 C C . MET A 1 96 ? 19.125 8.984 -28.737 1.00 93.69 96 MET A C 1
ATOM 740 O O . MET A 1 96 ? 18.130 8.600 -28.119 1.00 93.69 96 MET A O 1
ATOM 744 N N . GLU A 1 97 ? 20.262 9.309 -28.122 1.00 91.94 97 GLU A N 1
ATOM 745 C CA . GLU A 1 97 ? 20.421 9.251 -26.666 1.00 91.94 97 GLU A CA 1
ATOM 746 C C . GLU A 1 97 ? 19.535 10.297 -25.985 1.00 91.94 97 GLU A C 1
ATOM 748 O O . GLU A 1 97 ? 18.685 9.931 -25.173 1.00 91.94 97 GLU A O 1
ATOM 753 N N . LEU A 1 98 ? 19.621 11.551 -26.441 1.00 94.75 98 LEU A N 1
ATOM 754 C CA . LEU A 1 98 ? 18.759 12.647 -25.990 1.00 94.75 98 LEU A CA 1
ATOM 755 C C . LEU A 1 98 ? 17.276 12.306 -26.183 1.00 94.75 98 LEU A C 1
ATOM 757 O O . LEU A 1 98 ? 16.472 12.436 -25.264 1.00 94.75 98 LEU A O 1
ATOM 761 N N . HIS A 1 99 ? 16.903 11.791 -27.358 1.00 95.75 99 HIS A N 1
ATOM 762 C CA . HIS A 1 99 ? 15.527 11.369 -27.599 1.00 95.75 99 HIS A CA 1
ATOM 763 C C . HIS A 1 99 ? 15.081 10.246 -26.652 1.00 95.75 99 HIS A C 1
ATOM 765 O O . HIS A 1 99 ? 13.947 10.252 -26.183 1.00 95.75 99 HIS A O 1
ATOM 771 N N . THR A 1 100 ? 15.938 9.258 -26.388 1.00 92.75 100 THR A N 1
ATOM 772 C CA . THR A 1 100 ? 15.599 8.088 -25.565 1.00 92.75 100 THR A CA 1
ATOM 773 C C . THR A 1 100 ? 15.247 8.474 -24.130 1.00 92.75 100 THR A C 1
ATOM 775 O O . THR A 1 100 ? 14.381 7.829 -23.529 1.00 92.75 100 THR A O 1
ATOM 778 N N . GLU A 1 101 ? 15.897 9.504 -23.588 1.00 92.94 101 GLU A N 1
ATOM 779 C CA . GLU A 1 101 ? 15.619 10.031 -22.251 1.00 92.94 101 GLU A CA 1
ATOM 780 C C . GLU A 1 101 ? 14.223 10.656 -22.161 1.00 92.94 101 GLU A C 1
ATOM 782 O O . GLU A 1 101 ? 13.498 10.378 -21.208 1.00 92.94 101 GLU A O 1
ATOM 787 N N . ASP A 1 102 ? 13.800 11.385 -23.193 1.00 94.00 102 ASP A N 1
ATOM 788 C CA . ASP A 1 102 ? 12.500 12.068 -23.235 1.00 94.00 102 ASP A CA 1
ATOM 789 C C . ASP A 1 102 ? 11.405 11.278 -23.974 1.00 94.00 102 ASP A C 1
ATOM 791 O O . ASP A 1 102 ? 10.270 11.738 -24.142 1.00 94.00 102 ASP A O 1
ATOM 795 N N . CYS A 1 103 ? 11.719 10.071 -24.447 1.00 95.62 103 CYS A N 1
ATOM 796 C CA . CYS A 1 103 ? 10.798 9.291 -25.256 1.00 95.62 103 CYS A CA 1
ATOM 797 C C . CYS A 1 103 ? 9.589 8.847 -24.428 1.00 95.62 103 CYS A C 1
ATOM 799 O O . CYS A 1 103 ? 9.684 7.954 -23.590 1.00 95.62 103 CYS A O 1
ATOM 801 N N . LEU A 1 104 ? 8.407 9.362 -24.768 1.00 95.19 104 LEU A N 1
ATOM 802 C CA . LEU A 1 104 ? 7.138 8.995 -24.126 1.00 95.19 104 LEU A CA 1
ATOM 803 C C . LEU A 1 104 ? 6.790 7.496 -24.214 1.00 95.19 104 LEU A C 1
ATOM 805 O O . LEU A 1 104 ? 5.934 7.008 -23.478 1.00 95.19 104 LEU A O 1
ATOM 809 N N . TYR A 1 105 ? 7.448 6.755 -25.106 1.00 95.69 105 TYR A N 1
ATOM 810 C CA . TYR A 1 105 ? 7.263 5.316 -25.294 1.00 95.69 105 TYR A CA 1
ATOM 811 C C . TYR A 1 105 ? 8.318 4.468 -24.572 1.00 95.69 105 TYR A C 1
ATOM 813 O O . TYR A 1 105 ? 8.259 3.234 -24.632 1.00 95.69 105 TYR A O 1
ATOM 821 N N . ARG A 1 106 ? 9.265 5.100 -23.863 1.00 95.19 106 ARG A N 1
ATOM 822 C CA . ARG A 1 106 ? 10.210 4.387 -23.002 1.00 95.19 106 ARG A CA 1
ATOM 823 C C . ARG A 1 106 ? 9.474 3.708 -21.859 1.00 95.19 106 ARG A C 1
ATOM 825 O O . ARG A 1 106 ? 8.462 4.215 -21.381 1.00 95.19 106 ARG A O 1
ATOM 832 N N . VAL A 1 107 ? 9.979 2.556 -21.432 1.00 94.19 107 VAL A N 1
ATOM 833 C CA . VAL A 1 107 ? 9.375 1.803 -20.329 1.00 94.19 107 VAL A CA 1
ATOM 834 C C . VAL A 1 107 ? 9.915 2.329 -19.012 1.00 94.19 107 VAL A C 1
ATOM 836 O O . VAL A 1 107 ? 11.129 2.399 -18.834 1.00 94.19 107 VAL A O 1
ATOM 839 N N . VAL A 1 108 ? 9.008 2.677 -18.107 1.00 95.50 1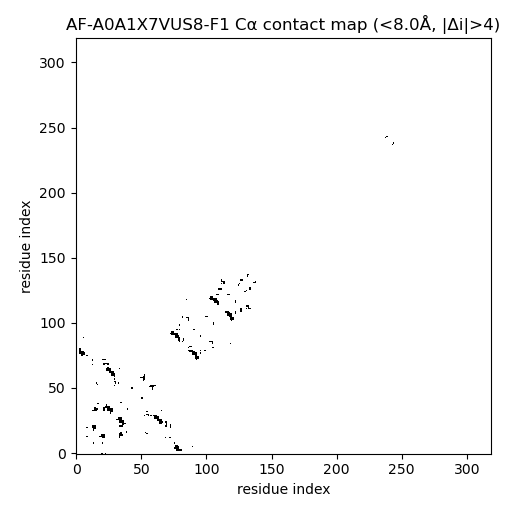08 VAL A N 1
ATOM 840 C CA . VAL A 1 108 ? 9.311 3.161 -16.758 1.00 95.50 108 VAL A CA 1
ATOM 841 C C . VAL A 1 108 ? 8.528 2.350 -15.727 1.00 95.50 108 VAL A C 1
ATOM 843 O O . VAL A 1 108 ? 7.513 1.729 -16.055 1.00 95.50 108 VAL A O 1
ATOM 846 N N . SER A 1 109 ? 9.013 2.335 -14.488 1.00 96.75 109 SER A N 1
ATOM 847 C CA . SER A 1 109 ? 8.310 1.778 -13.331 1.00 96.75 109 SER A CA 1
ATOM 848 C C . SER A 1 109 ? 7.491 2.853 -12.626 1.00 96.75 109 SER A C 1
ATOM 850 O O . SER A 1 109 ? 7.900 4.011 -12.593 1.00 96.75 109 SER A O 1
ATOM 852 N N . CYS A 1 110 ? 6.372 2.458 -12.025 1.00 95.94 110 CYS A N 1
ATOM 853 C CA . CYS A 1 110 ? 5.540 3.360 -11.228 1.00 95.94 110 CYS A CA 1
ATOM 854 C C . CYS A 1 110 ? 6.299 3.921 -10.014 1.00 95.94 110 CYS A C 1
ATOM 856 O O . CYS A 1 110 ? 6.906 3.150 -9.268 1.00 95.94 110 CYS A O 1
ATOM 858 N N . ILE A 1 111 ? 6.198 5.235 -9.768 1.00 95.25 111 ILE A N 1
ATOM 859 C CA . ILE A 1 111 ? 6.827 5.904 -8.608 1.00 95.25 111 ILE A CA 1
ATOM 860 C C . ILE A 1 111 ? 6.280 5.438 -7.251 1.00 95.25 111 ILE A C 1
ATOM 862 O O . ILE A 1 111 ? 6.946 5.573 -6.229 1.00 95.25 111 ILE A O 1
ATOM 866 N N . TYR A 1 112 ? 5.062 4.889 -7.233 1.00 93.88 112 TYR A N 1
ATOM 867 C CA . TYR A 1 112 ? 4.413 4.353 -6.032 1.00 93.88 112 TYR A CA 1
ATOM 868 C C . TYR A 1 112 ? 4.699 2.860 -5.820 1.00 93.88 112 TYR A C 1
ATOM 870 O O . TYR A 1 112 ? 4.034 2.205 -5.014 1.00 93.88 112 TYR A O 1
ATOM 878 N N . ASN A 1 113 ? 5.653 2.298 -6.571 1.00 93.06 113 ASN A N 1
ATOM 879 C CA . ASN A 1 113 ? 6.109 0.914 -6.462 1.00 93.06 113 ASN A CA 1
ATOM 880 C C . ASN A 1 113 ? 4.964 -0.116 -6.453 1.00 93.06 113 ASN A C 1
ATOM 882 O O . ASN A 1 113 ? 5.012 -1.112 -5.736 1.00 93.06 113 ASN A O 1
ATOM 886 N N . CYS A 1 114 ? 3.929 0.095 -7.273 1.00 93.69 114 CYS A N 1
ATOM 887 C CA . CYS A 1 114 ? 2.827 -0.864 -7.429 1.00 93.69 114 CYS A CA 1
ATOM 888 C C . CYS A 1 114 ? 3.215 -2.126 -8.225 1.00 93.69 114 CYS A C 1
ATOM 890 O O . CYS A 1 114 ? 2.407 -3.039 -8.363 1.00 93.69 114 CYS A O 1
ATOM 892 N N . GLY A 1 115 ? 4.434 -2.172 -8.777 1.00 93.75 115 GLY A N 1
ATOM 893 C CA . GLY A 1 115 ? 4.937 -3.273 -9.604 1.00 93.75 115 GLY A CA 1
ATOM 894 C C . GLY A 1 115 ? 4.590 -3.176 -11.096 1.00 93.75 115 GLY A C 1
ATOM 895 O O . GLY A 1 115 ? 5.006 -4.043 -11.862 1.00 93.75 115 GLY A O 1
ATOM 896 N N . LEU A 1 116 ? 3.865 -2.139 -11.537 1.00 94.88 116 LEU A N 1
ATOM 897 C CA . LEU A 1 116 ? 3.545 -1.930 -12.953 1.00 94.88 116 LEU A CA 1
ATOM 898 C C . LEU A 1 116 ? 4.720 -1.304 -13.724 1.00 94.88 116 LEU A C 1
ATOM 900 O O . LEU A 1 116 ? 5.337 -0.337 -13.270 1.00 94.88 116 LEU A O 1
ATOM 904 N N . TYR A 1 117 ? 4.949 -1.816 -14.937 1.00 95.31 117 TYR A N 1
ATOM 905 C CA . TYR A 1 117 ? 5.880 -1.271 -15.926 1.00 95.31 117 TYR A CA 1
ATOM 906 C C . TYR A 1 117 ? 5.137 -1.014 -17.238 1.00 95.31 117 TYR A C 1
ATOM 908 O O . TYR A 1 117 ? 4.556 -1.933 -17.818 1.00 95.31 117 TYR A O 1
ATOM 916 N N . CYS A 1 118 ? 5.149 0.223 -17.729 1.00 93.56 118 CYS A N 1
ATOM 917 C CA . CYS A 1 118 ? 4.514 0.582 -18.999 1.00 93.56 118 CYS A CA 1
ATOM 918 C C . CYS A 1 118 ? 5.228 1.772 -19.656 1.00 93.56 118 CYS A C 1
ATOM 920 O O . CYS A 1 118 ? 6.271 2.220 -19.176 1.00 93.56 118 CYS A O 1
ATOM 922 N N . THR A 1 119 ? 4.724 2.237 -20.803 1.00 96.00 119 THR A N 1
A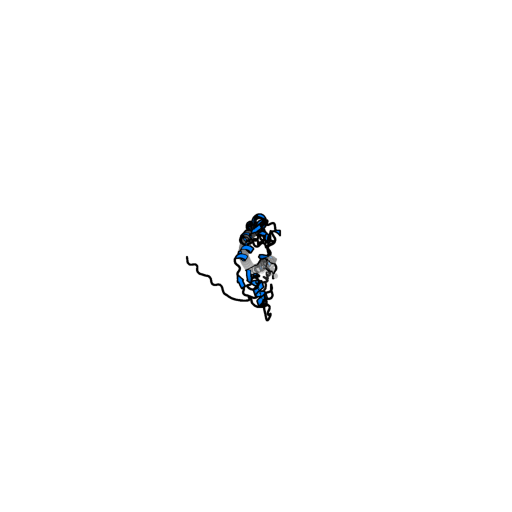TOM 923 C CA . THR A 1 119 ? 5.278 3.419 -21.477 1.00 96.00 119 THR A CA 1
ATOM 924 C C . THR A 1 119 ? 5.152 4.648 -20.579 1.00 96.00 119 THR A C 1
ATOM 926 O O . THR A 1 119 ? 4.177 4.763 -19.843 1.00 96.00 119 THR A O 1
ATOM 929 N N . GLN A 1 120 ? 6.086 5.595 -20.658 1.00 94.50 120 GLN A N 1
ATOM 930 C CA . GLN A 1 120 ? 6.013 6.845 -19.894 1.00 94.50 120 GLN A CA 1
ATOM 931 C C . GLN A 1 120 ? 4.673 7.573 -20.103 1.00 94.50 120 GLN A C 1
ATOM 933 O O . GLN A 1 120 ? 4.082 8.054 -19.140 1.00 94.50 120 GLN A O 1
ATOM 938 N N . LEU A 1 121 ? 4.134 7.571 -21.328 1.00 92.44 121 LEU A N 1
ATOM 939 C CA . LEU A 1 121 ? 2.794 8.087 -21.618 1.00 92.44 121 LEU A CA 1
ATOM 940 C C . LEU A 1 121 ? 1.695 7.371 -20.819 1.00 92.44 121 LEU A C 1
ATOM 942 O O . LEU A 1 121 ? 0.843 8.022 -20.217 1.00 92.44 121 LEU A O 1
ATOM 946 N N . GLY A 1 122 ? 1.711 6.037 -20.815 1.00 94.00 122 GLY A N 1
ATOM 947 C CA . GLY A 1 122 ? 0.773 5.237 -20.031 1.00 94.00 122 GLY A CA 1
ATOM 948 C C . GLY A 1 122 ? 0.955 5.444 -18.528 1.00 94.00 122 GLY A C 1
ATOM 949 O O . GLY A 1 122 ? -0.029 5.466 -17.791 1.00 94.00 122 GLY A O 1
ATOM 950 N N . MET A 1 123 ? 2.193 5.664 -18.083 1.00 95.12 123 MET A N 1
ATOM 951 C CA . MET A 1 123 ? 2.519 5.864 -16.678 1.00 95.12 123 MET A CA 1
ATOM 952 C C . MET A 1 123 ? 1.896 7.147 -16.125 1.00 95.12 123 MET A C 1
ATOM 954 O O . MET A 1 123 ? 1.320 7.111 -15.043 1.00 95.12 123 MET A O 1
ATOM 958 N N . TYR A 1 124 ? 1.882 8.240 -16.898 1.00 92.94 124 TYR A N 1
ATOM 959 C CA . TYR A 1 124 ? 1.201 9.478 -16.490 1.00 92.94 124 TYR A CA 1
ATOM 960 C C . TYR A 1 124 ? -0.286 9.268 -16.178 1.00 92.94 124 TYR A C 1
ATOM 962 O O . TYR A 1 124 ? -0.813 9.845 -15.228 1.00 92.94 124 TYR A O 1
ATOM 970 N N . ILE A 1 125 ? -0.974 8.444 -16.971 1.00 92.75 125 ILE A N 1
ATOM 971 C CA . ILE A 1 125 ? -2.387 8.112 -16.739 1.00 92.75 125 ILE A CA 1
ATOM 972 C C . ILE A 1 125 ? -2.507 7.170 -15.539 1.00 92.75 125 ILE A C 1
ATOM 974 O O . ILE A 1 125 ? -3.398 7.332 -14.705 1.00 92.75 125 ILE A O 1
ATOM 978 N N . HIS A 1 126 ? -1.603 6.195 -15.434 1.00 94.12 126 HIS A N 1
ATOM 979 C CA . HIS A 1 126 ? -1.592 5.250 -14.331 1.00 94.12 126 HIS A CA 1
ATOM 980 C C . HIS A 1 126 ? -1.464 5.944 -12.975 1.00 94.12 126 HIS A C 1
ATOM 982 O O . HIS A 1 126 ? -2.338 5.787 -12.124 1.00 94.12 126 HIS A O 1
ATOM 988 N N . GLU A 1 127 ? -0.409 6.734 -12.794 1.00 93.31 127 GLU A N 1
ATOM 989 C CA . GLU A 1 127 ? -0.085 7.409 -11.536 1.00 93.31 127 GLU A CA 1
ATOM 990 C C . GLU A 1 127 ? -1.182 8.385 -11.104 1.00 93.31 127 GLU A C 1
ATOM 992 O O . GLU A 1 127 ? -1.455 8.507 -9.910 1.00 93.31 127 GLU A O 1
ATOM 997 N N . ARG A 1 128 ? -1.850 9.028 -12.070 1.00 90.44 128 ARG A N 1
ATOM 998 C CA . ARG A 1 128 ? -2.939 9.968 -11.804 1.00 90.44 128 ARG A CA 1
ATOM 999 C C . ARG A 1 128 ? -4.252 9.271 -11.445 1.00 90.44 128 ARG A C 1
ATOM 1001 O O . ARG A 1 128 ? -4.870 9.629 -10.447 1.00 90.44 128 ARG A O 1
ATOM 1008 N N . ASP A 1 129 ? -4.677 8.290 -12.244 1.00 89.38 129 ASP A N 1
ATOM 1009 C CA . ASP A 1 129 ? -6.084 7.863 -12.247 1.00 89.38 129 ASP A CA 1
ATOM 1010 C C . ASP A 1 129 ? -6.306 6.419 -11.778 1.00 89.38 129 ASP A C 1
ATOM 1012 O O . ASP A 1 129 ? -7.372 6.100 -11.252 1.00 89.38 129 ASP A O 1
ATOM 1016 N N . THR A 1 130 ? -5.335 5.522 -11.977 1.00 91.81 130 THR A N 1
ATOM 1017 C CA . THR A 1 130 ? -5.574 4.067 -11.835 1.00 91.81 130 THR A CA 1
ATOM 1018 C C . THR A 1 130 ? -4.626 3.359 -10.878 1.00 91.81 130 THR A C 1
ATOM 1020 O O . THR A 1 130 ? -4.823 2.183 -10.597 1.00 91.81 130 THR A O 1
ATOM 1023 N N . CYS A 1 131 ? -3.609 4.040 -10.352 1.00 94.19 131 CYS A N 1
ATOM 1024 C CA . CYS A 1 131 ? -2.705 3.441 -9.386 1.00 94.19 131 CYS A CA 1
ATOM 1025 C C . CYS A 1 131 ? -3.413 3.230 -8.045 1.00 94.19 131 CYS A C 1
ATOM 1027 O O . CYS A 1 131 ? -3.913 4.185 -7.444 1.00 94.19 131 CYS A O 1
ATOM 1029 N N . ASP A 1 132 ? -3.413 1.988 -7.565 1.00 91.56 132 ASP A N 1
ATOM 1030 C CA . ASP A 1 132 ? -3.964 1.614 -6.258 1.00 91.56 132 ASP A CA 1
ATOM 1031 C C . ASP A 1 132 ? -3.078 2.081 -5.098 1.00 91.56 132 ASP A C 1
ATOM 1033 O O . ASP A 1 132 ? -3.571 2.371 -4.009 1.00 91.56 132 ASP A O 1
ATOM 1037 N N . ASN A 1 133 ? -1.774 2.225 -5.350 1.00 93.69 133 ASN A N 1
ATOM 1038 C CA . ASN A 1 133 ? -0.806 2.707 -4.367 1.00 93.69 133 ASN A CA 1
ATOM 1039 C C . ASN A 1 133 ? -0.698 4.237 -4.332 1.00 93.69 133 ASN A C 1
ATOM 1041 O O . ASN A 1 133 ? 0.159 4.770 -3.626 1.00 93.69 133 ASN A O 1
ATOM 1045 N N . ARG A 1 134 ? -1.534 4.970 -5.083 1.00 93.62 134 ARG A N 1
ATOM 1046 C CA . ARG A 1 134 ? -1.511 6.436 -5.018 1.00 93.62 134 ARG A CA 1
ATOM 1047 C C . ARG A 1 134 ? -1.943 6.911 -3.620 1.00 93.62 134 ARG A C 1
ATOM 1049 O O . ARG A 1 134 ? -2.849 6.308 -3.036 1.00 93.62 134 ARG A O 1
ATOM 1056 N N . PRO A 1 135 ? -1.377 8.015 -3.097 1.00 90.69 135 PRO A N 1
ATOM 1057 C CA . PRO A 1 135 ? -1.621 8.465 -1.723 1.00 90.69 135 PRO A CA 1
ATOM 1058 C C . PRO A 1 135 ? -3.102 8.616 -1.363 1.00 90.69 135 PRO A C 1
ATOM 1060 O O . PRO A 1 135 ? -3.523 8.235 -0.275 1.00 90.69 135 PRO A O 1
ATOM 1063 N N . GLU A 1 136 ? -3.912 9.122 -2.294 1.00 90.75 136 GLU A N 1
ATOM 1064 C CA . GLU A 1 136 ? -5.351 9.283 -2.087 1.00 90.75 136 GLU A CA 1
ATOM 1065 C C . GLU A 1 136 ? -6.064 7.945 -1.824 1.00 90.75 136 GLU A C 1
ATOM 1067 O O . GLU A 1 136 ? -6.890 7.865 -0.917 1.00 90.75 136 GLU A O 1
ATOM 1072 N N . MET A 1 137 ? -5.729 6.882 -2.565 1.00 90.06 137 MET A N 1
ATOM 1073 C CA . MET A 1 137 ? -6.350 5.562 -2.387 1.00 90.06 137 MET A CA 1
ATOM 1074 C C . MET A 1 137 ? -5.959 4.924 -1.061 1.00 90.06 137 MET A C 1
ATOM 1076 O O . MET A 1 137 ? -6.809 4.354 -0.375 1.00 90.06 137 MET A O 1
ATOM 1080 N N . LEU A 1 138 ? -4.688 5.054 -0.674 1.00 91.19 138 LEU A N 1
ATOM 1081 C CA . LEU A 1 138 ? -4.204 4.563 0.614 1.00 91.19 138 LEU A CA 1
ATOM 1082 C C . LEU A 1 138 ? -4.946 5.252 1.767 1.00 91.19 138 LEU A C 1
ATOM 1084 O O . LEU A 1 138 ? -5.495 4.573 2.635 1.00 91.19 138 LEU A O 1
ATOM 1088 N N . LEU A 1 139 ? -5.081 6.581 1.712 1.00 93.38 139 LEU A N 1
ATOM 1089 C CA . LEU A 1 139 ? -5.845 7.347 2.698 1.00 93.38 139 LEU A CA 1
ATOM 1090 C C . LEU A 1 139 ? -7.327 6.951 2.723 1.00 93.38 139 LEU A C 1
ATOM 1092 O O . LEU A 1 139 ? -7.910 6.812 3.796 1.00 93.38 139 LEU A O 1
ATOM 1096 N N . GLN A 1 140 ? -7.958 6.732 1.566 1.00 94.00 140 GLN A N 1
ATOM 1097 C CA . GLN A 1 140 ? -9.352 6.278 1.513 1.00 94.00 140 GLN A CA 1
ATOM 1098 C C . GLN A 1 140 ? -9.535 4.900 2.172 1.00 94.00 140 GLN A C 1
ATOM 1100 O O . GLN A 1 140 ? -10.493 4.705 2.929 1.00 94.00 140 GLN A O 1
ATOM 1105 N N . ASN A 1 141 ? -8.607 3.967 1.944 1.00 92.81 141 ASN A N 1
ATOM 1106 C CA . ASN A 1 141 ? -8.616 2.646 2.574 1.00 92.81 141 ASN A CA 1
ATOM 1107 C C . ASN A 1 141 ? -8.404 2.726 4.096 1.00 92.81 141 ASN A C 1
ATOM 1109 O O . ASN A 1 141 ? -9.109 2.053 4.857 1.00 92.81 141 ASN A O 1
ATOM 1113 N N . GLU A 1 142 ? -7.495 3.585 4.558 1.00 96.06 142 GLU A N 1
ATOM 1114 C CA . GLU A 1 142 ? -7.287 3.848 5.986 1.00 96.06 142 GLU A CA 1
ATOM 1115 C C . GLU A 1 142 ? -8.535 4.450 6.637 1.00 96.06 142 GLU A C 1
ATOM 1117 O O . GLU A 1 142 ? -9.004 3.952 7.662 1.00 96.06 142 GLU A O 1
ATOM 1122 N N . ILE A 1 143 ? -9.138 5.467 6.013 1.00 97.12 143 ILE A N 1
ATOM 1123 C CA . ILE A 1 143 ? -10.370 6.102 6.495 1.00 97.12 143 ILE A CA 1
ATOM 1124 C C . ILE A 1 143 ? -11.503 5.079 6.590 1.00 97.12 143 ILE A C 1
ATOM 1126 O O . ILE A 1 143 ? -12.239 5.072 7.579 1.00 97.12 143 ILE A O 1
ATOM 1130 N N . LYS A 1 144 ? -11.661 4.208 5.588 1.00 96.69 144 LYS A N 1
ATOM 1131 C CA . LYS A 1 144 ? -12.668 3.140 5.610 1.00 96.69 144 LYS A CA 1
ATOM 1132 C C . LYS A 1 144 ? -12.449 2.203 6.801 1.00 96.69 144 LYS A C 1
ATOM 1134 O O . LYS A 1 144 ? -13.373 1.989 7.585 1.00 96.69 144 LYS A O 1
ATOM 1139 N N . THR A 1 145 ? -11.219 1.729 6.979 1.00 97.12 145 THR A N 1
ATOM 1140 C CA . THR A 1 145 ? -10.842 0.832 8.082 1.00 97.12 145 THR A CA 1
ATOM 1141 C C . THR A 1 145 ? -11.086 1.485 9.445 1.00 97.12 145 THR A C 1
ATOM 1143 O O . THR A 1 145 ? -11.612 0.863 10.369 1.00 97.12 145 THR A O 1
ATOM 1146 N N . LEU A 1 146 ? -10.746 2.769 9.586 1.00 97.75 146 LEU A N 1
ATOM 1147 C CA . LEU A 1 146 ? -10.980 3.530 10.811 1.00 97.75 146 LEU A CA 1
ATOM 1148 C C . LEU A 1 146 ? -12.474 3.707 11.097 1.00 97.75 146 LEU A C 1
ATOM 1150 O O . LEU A 1 146 ? -12.890 3.518 12.238 1.00 97.75 146 LEU A O 1
ATOM 1154 N N . LYS A 1 147 ? -13.295 4.000 10.083 1.00 98.06 147 LYS A N 1
ATOM 1155 C CA . LYS A 1 147 ? -14.757 4.103 10.234 1.00 98.06 147 LYS A CA 1
ATOM 1156 C C . LYS A 1 147 ? -15.379 2.793 10.718 1.00 98.06 147 LYS A C 1
ATOM 1158 O O . LYS A 1 147 ? -16.212 2.813 11.623 1.00 98.06 147 LYS A O 1
ATOM 1163 N N . GLU A 1 148 ? -14.952 1.661 10.162 1.00 97.75 148 GLU A N 1
ATOM 1164 C CA . GLU A 1 148 ? -15.411 0.333 10.590 1.00 97.75 148 GLU A CA 1
ATOM 1165 C C . GLU A 1 148 ? -15.029 0.054 12.053 1.00 97.75 148 GLU A C 1
ATOM 1167 O O . GLU A 1 148 ? -15.868 -0.375 12.850 1.00 97.75 148 GLU A O 1
ATOM 1172 N N . ARG A 1 149 ? -13.790 0.382 12.447 1.00 98.19 149 ARG A N 1
ATOM 1173 C CA . ARG A 1 149 ? -13.327 0.261 13.840 1.00 98.19 149 ARG A CA 1
ATOM 1174 C C . ARG A 1 149 ? -14.116 1.149 14.800 1.00 98.19 149 ARG A C 1
ATOM 1176 O O . ARG A 1 149 ? -14.477 0.685 15.879 1.00 98.19 149 ARG A O 1
ATOM 1183 N N . VAL A 1 150 ? -14.391 2.399 14.425 1.00 98.19 150 VAL A N 1
ATOM 1184 C CA . VAL A 1 150 ? -15.197 3.327 15.236 1.00 98.19 150 VAL A CA 1
ATOM 1185 C C . VAL A 1 150 ? -16.603 2.768 15.441 1.00 98.19 150 VAL A C 1
ATOM 1187 O O . VAL A 1 150 ? -17.043 2.664 16.581 1.00 98.19 150 VAL A O 1
ATOM 1190 N N . SER A 1 151 ? -17.264 2.302 14.378 1.00 98.00 151 SER A N 1
ATOM 1191 C CA . SER A 1 151 ? -18.604 1.710 14.480 1.00 98.00 151 SER A CA 1
ATOM 1192 C C . SER A 1 151 ? -18.639 0.485 15.408 1.00 98.00 151 SER A C 1
ATOM 1194 O O . SER A 1 151 ? -19.548 0.339 16.231 1.00 98.00 151 SER A O 1
ATOM 1196 N N . ALA A 1 152 ? -17.619 -0.377 15.341 1.00 97.81 152 ALA A N 1
ATOM 1197 C CA . ALA A 1 152 ? -17.499 -1.525 16.237 1.00 97.81 152 ALA A CA 1
ATOM 1198 C C . ALA A 1 152 ? -17.316 -1.106 17.709 1.00 97.81 152 ALA A C 1
ATOM 1200 O O . ALA A 1 152 ? -17.939 -1.687 18.604 1.00 97.81 152 ALA A O 1
ATOM 1201 N N . LEU A 1 153 ? -16.491 -0.086 17.968 1.00 97.50 153 LEU A N 1
ATOM 1202 C CA . LEU A 1 153 ? -16.279 0.449 19.315 1.00 97.50 153 LEU A CA 1
ATOM 1203 C C . LEU A 1 153 ? -17.540 1.109 19.876 1.00 97.50 153 LEU A C 1
ATOM 1205 O O . LEU A 1 153 ? -17.872 0.879 21.036 1.00 97.50 153 LEU A O 1
ATOM 1209 N N . GLU A 1 154 ? -18.279 1.860 19.061 1.00 98.12 154 GLU A N 1
ATOM 1210 C CA . GLU A 1 154 ? -19.556 2.460 19.459 1.00 98.12 154 GLU A CA 1
ATOM 1211 C C . GLU A 1 154 ? -20.577 1.400 19.880 1.00 98.12 154 GLU A C 1
ATOM 1213 O O . GLU A 1 154 ? -21.257 1.559 20.896 1.00 98.12 154 GLU A O 1
ATOM 1218 N N . LYS A 1 155 ? -20.670 0.286 19.140 1.00 97.75 155 LYS A N 1
ATOM 1219 C CA . LYS A 1 155 ? -21.545 -0.834 19.510 1.00 97.75 155 LYS A CA 1
ATOM 1220 C C . LYS A 1 155 ? -21.141 -1.434 20.859 1.00 97.75 155 LYS A C 1
ATOM 1222 O O . LYS A 1 155 ? -21.992 -1.604 21.729 1.00 97.75 155 LYS A O 1
ATOM 1227 N N . LYS A 1 156 ? -19.845 -1.691 21.056 1.00 97.88 156 LYS A N 1
ATOM 1228 C CA . LYS A 1 156 ? -19.312 -2.235 22.313 1.00 97.88 156 LYS A CA 1
ATOM 1229 C C . LYS A 1 156 ? -19.535 -1.288 23.498 1.00 97.88 156 LYS A C 1
ATOM 1231 O O . LYS A 1 156 ? -19.811 -1.747 24.603 1.00 97.88 156 LYS A O 1
ATOM 1236 N N . CYS A 1 157 ? -19.445 0.022 23.265 1.00 96.94 157 CYS A N 1
ATOM 1237 C CA . CYS A 1 157 ? -19.747 1.047 24.263 1.00 96.94 157 CYS A CA 1
ATOM 1238 C C . CYS A 1 157 ? -21.215 0.959 24.704 1.00 96.94 157 CYS A C 1
ATOM 1240 O O . CYS A 1 157 ? -21.482 0.824 25.892 1.00 96.94 157 CYS A O 1
ATOM 1242 N N . LYS A 1 158 ? -22.156 0.890 23.751 1.00 97.69 158 LYS A N 1
ATOM 1243 C CA . LYS A 1 158 ? -23.595 0.743 24.041 1.00 97.69 158 LYS A CA 1
ATOM 1244 C C . LYS A 1 158 ? -23.925 -0.527 24.826 1.00 97.69 158 LYS A C 1
ATOM 1246 O O . LYS A 1 158 ? -24.746 -0.486 25.736 1.00 97.69 158 LYS A O 1
ATOM 1251 N N . GLU A 1 159 ? -23.300 -1.651 24.480 1.00 97.25 159 GLU A N 1
ATOM 1252 C CA . GLU A 1 159 ? -23.476 -2.915 25.208 1.00 97.25 159 GLU A CA 1
ATOM 1253 C C . GLU A 1 159 ? -23.004 -2.788 26.664 1.00 97.25 159 GLU A C 1
ATOM 1255 O O . GLU A 1 159 ? -23.712 -3.196 27.585 1.00 97.25 159 GLU A O 1
ATOM 1260 N N . LYS A 1 160 ? -21.843 -2.160 26.886 1.00 96.88 160 LYS A N 1
ATOM 1261 C CA . LYS A 1 160 ? -21.309 -1.918 28.233 1.00 96.88 160 LYS A CA 1
ATOM 1262 C C . LYS A 1 160 ? -22.134 -0.910 29.027 1.00 96.88 160 LYS A C 1
ATOM 1264 O O . LYS A 1 160 ? -22.307 -1.096 30.229 1.00 96.88 160 LYS A O 1
ATOM 1269 N N . ASP A 1 161 ? -22.679 0.112 28.378 1.00 97.19 161 ASP A N 1
ATOM 1270 C CA . ASP A 1 161 ? -23.586 1.067 29.015 1.00 97.19 161 ASP A CA 1
ATOM 1271 C C . ASP A 1 161 ? -24.881 0.382 29.480 1.00 97.19 161 ASP A C 1
ATOM 1273 O O . ASP A 1 161 ? -25.325 0.606 30.607 1.00 97.19 161 ASP A O 1
ATOM 1277 N N . ALA A 1 162 ? -25.447 -0.522 28.671 1.00 96.94 162 ALA A N 1
ATOM 1278 C CA . ALA A 1 162 ? -26.624 -1.307 29.049 1.00 96.94 162 ALA A CA 1
ATOM 1279 C C . ALA A 1 162 ? -26.344 -2.286 30.208 1.00 96.94 162 ALA A C 1
ATOM 1281 O O . ALA A 1 162 ? -27.170 -2.441 31.115 1.00 96.94 162 ALA A O 1
ATOM 1282 N N . GLU A 1 163 ? -25.172 -2.926 30.210 1.00 97.12 163 GLU A N 1
ATOM 1283 C CA . GLU A 1 163 ? -24.723 -3.788 31.309 1.00 97.12 163 GLU A CA 1
ATOM 1284 C C . GLU A 1 163 ? -24.557 -2.985 32.610 1.00 97.12 163 GLU A C 1
ATOM 1286 O O . GLU A 1 163 ? -25.082 -3.377 33.654 1.00 97.12 163 GLU A O 1
ATOM 1291 N N . ASN A 1 164 ? -23.903 -1.822 32.538 1.00 95.19 164 ASN A N 1
ATOM 1292 C CA . ASN A 1 164 ? -23.731 -0.921 33.676 1.00 95.19 164 ASN A CA 1
ATOM 1293 C C . ASN A 1 164 ? -25.072 -0.436 34.236 1.00 95.19 164 ASN A C 1
ATOM 1295 O O . ASN A 1 164 ? -25.240 -0.370 35.454 1.00 95.19 164 ASN A O 1
ATOM 1299 N N . GLU A 1 165 ? -26.037 -0.108 33.378 1.00 97.50 165 GLU A N 1
ATOM 1300 C CA . GLU A 1 165 ? -27.372 0.303 33.816 1.00 97.50 165 GLU A CA 1
ATOM 1301 C C . GLU A 1 165 ? -28.107 -0.840 34.532 1.00 97.50 165 GLU A C 1
ATOM 1303 O O . GLU A 1 165 ? -28.669 -0.646 35.611 1.00 97.50 165 GLU A O 1
ATOM 1308 N N . SER A 1 166 ? -28.008 -2.063 34.009 1.00 96.94 166 SER A N 1
ATOM 1309 C CA . SER A 1 166 ? -28.578 -3.256 34.651 1.00 96.94 166 SER A CA 1
ATOM 1310 C C . SER A 1 166 ? -27.959 -3.506 36.033 1.00 96.94 166 SER A C 1
ATOM 1312 O O . SER A 1 166 ? -28.665 -3.758 37.012 1.00 96.94 166 SER A O 1
ATOM 1314 N N . GLN A 1 167 ? -26.635 -3.363 36.151 1.00 96.50 167 GLN A N 1
ATOM 1315 C CA . GLN A 1 167 ? -25.936 -3.470 37.434 1.00 96.50 167 GLN A CA 1
ATOM 1316 C C . GLN A 1 167 ? -26.355 -2.364 38.413 1.00 96.50 167 GLN A C 1
ATOM 1318 O O . GLN A 1 167 ? -26.574 -2.640 39.593 1.00 96.50 167 GLN A O 1
ATOM 1323 N N . ARG A 1 168 ? -26.526 -1.118 37.949 1.00 97.19 168 ARG A N 1
ATOM 1324 C CA . ARG A 1 168 ? -27.026 -0.006 38.780 1.00 97.19 168 ARG A CA 1
ATOM 1325 C C . ARG A 1 168 ? -28.425 -0.286 39.320 1.00 97.19 168 ARG A C 1
ATOM 1327 O O . ARG A 1 168 ? -28.682 -0.018 40.495 1.00 97.19 168 ARG A O 1
ATOM 1334 N N . GLN A 1 169 ? -29.311 -0.847 38.501 1.00 97.06 169 GLN A N 1
ATOM 1335 C CA . GLN A 1 169 ? -30.656 -1.240 38.926 1.00 97.06 169 GLN A CA 1
ATOM 1336 C C . GLN A 1 169 ? -30.611 -2.329 39.999 1.00 97.06 169 GLN A C 1
ATOM 1338 O O . GLN A 1 169 ? -31.280 -2.198 41.026 1.00 97.06 169 GLN A O 1
ATOM 1343 N N . LEU A 1 170 ? -29.760 -3.341 39.819 1.00 97.50 170 LEU A N 1
ATOM 1344 C CA . LEU A 1 170 ? -29.570 -4.406 40.801 1.00 97.50 170 LEU A CA 1
ATOM 1345 C C . LEU A 1 170 ? -29.017 -3.871 42.133 1.00 97.50 170 LEU A C 1
ATOM 1347 O O . LEU A 1 170 ? -29.531 -4.200 43.200 1.00 97.50 170 LEU A O 1
ATOM 1351 N N . ILE A 1 171 ? -28.022 -2.979 42.086 1.00 96.69 171 ILE A N 1
ATOM 1352 C CA . ILE A 1 171 ? -27.496 -2.298 43.280 1.00 96.69 171 ILE A CA 1
ATOM 1353 C C . ILE A 1 171 ? -28.609 -1.523 43.995 1.00 96.69 171 ILE A C 1
ATOM 1355 O O . ILE A 1 171 ? -28.716 -1.579 45.220 1.00 96.69 171 ILE A O 1
ATOM 1359 N N . ASN A 1 172 ? -29.456 -0.810 43.252 1.00 96.62 172 ASN A N 1
ATOM 1360 C CA . ASN A 1 172 ? -30.576 -0.074 43.833 1.00 96.62 172 ASN A CA 1
ATOM 1361 C C . ASN A 1 172 ? -31.620 -1.001 44.468 1.00 96.62 172 ASN A C 1
ATOM 1363 O O . ASN A 1 172 ? -32.175 -0.651 45.509 1.00 96.62 172 ASN A O 1
ATOM 1367 N N . GLN A 1 173 ? -31.866 -2.176 43.887 1.00 97.00 173 GLN A N 1
ATOM 1368 C CA . GLN A 1 173 ? -32.735 -3.188 44.483 1.00 97.00 173 GLN A CA 1
ATOM 1369 C C . GLN A 1 173 ? -32.159 -3.700 45.809 1.00 97.00 173 GLN A C 1
ATOM 1371 O O . GLN A 1 173 ? -32.852 -3.651 46.823 1.00 97.00 173 GLN A O 1
ATOM 1376 N N . TYR A 1 174 ? -30.883 -4.099 45.832 1.00 94.88 174 TYR A N 1
ATOM 1377 C CA . TYR A 1 174 ? -30.231 -4.565 47.059 1.00 94.88 174 TYR A CA 1
ATOM 1378 C C . TYR A 1 174 ? -30.219 -3.504 48.159 1.00 94.88 174 TYR A C 1
ATOM 1380 O O . TYR A 1 174 ? -30.477 -3.824 49.317 1.00 94.88 174 TYR A O 1
ATOM 1388 N N . LYS A 1 175 ? -29.994 -2.231 47.810 1.00 97.00 175 LYS A N 1
ATOM 1389 C CA . LYS A 1 175 ? -30.076 -1.120 48.771 1.00 97.00 175 LYS A CA 1
ATOM 1390 C C . LYS A 1 175 ? -31.444 -1.028 49.453 1.00 97.00 175 LYS A C 1
ATOM 1392 O O . LYS A 1 175 ? -31.489 -0.788 50.655 1.00 97.00 175 LYS A O 1
ATOM 1397 N N . ARG A 1 176 ? -32.544 -1.234 48.716 1.00 95.12 176 ARG A N 1
ATOM 1398 C CA . ARG A 1 176 ? -33.901 -1.236 49.298 1.00 95.12 176 ARG A CA 1
ATOM 1399 C C . ARG A 1 176 ? -34.084 -2.402 50.262 1.00 95.12 176 ARG A C 1
ATOM 1401 O O . ARG A 1 176 ? -34.466 -2.179 51.399 1.00 95.12 176 ARG A O 1
ATOM 1408 N N . THR A 1 177 ? -33.711 -3.612 49.846 1.00 94.38 177 THR A N 1
ATOM 1409 C CA . THR A 1 177 ? -33.819 -4.808 50.695 1.00 94.38 177 THR A CA 1
ATOM 1410 C C . THR A 1 177 ? -33.001 -4.691 51.982 1.00 94.38 177 THR A C 1
ATOM 1412 O O . THR A 1 177 ? -33.462 -5.107 53.040 1.00 94.38 177 THR A O 1
ATOM 1415 N N . ILE A 1 178 ? -31.799 -4.109 51.918 1.00 93.25 178 ILE A N 1
ATOM 1416 C CA . ILE A 1 178 ? -30.984 -3.854 53.114 1.00 93.25 178 ILE A CA 1
ATOM 1417 C C . ILE A 1 178 ? -31.707 -2.886 54.057 1.00 93.25 178 ILE A C 1
ATOM 1419 O O . ILE A 1 178 ? -31.805 -3.174 55.245 1.00 93.25 178 ILE A O 1
ATOM 1423 N N . SER A 1 179 ? -32.265 -1.792 53.532 1.00 93.38 179 SER A N 1
ATOM 1424 C CA . SER A 1 179 ? -33.029 -0.835 54.339 1.00 93.38 179 SER A CA 1
ATOM 1425 C C . SER A 1 179 ? -34.253 -1.484 54.995 1.00 93.38 179 SER A C 1
ATOM 1427 O O . SER A 1 179 ? -34.466 -1.301 56.191 1.00 93.38 179 SER A O 1
ATOM 1429 N N . ASP A 1 180 ? -35.012 -2.301 54.260 1.00 93.12 180 ASP A N 1
ATOM 1430 C CA . ASP A 1 180 ? -36.158 -3.031 54.814 1.00 93.12 180 ASP A CA 1
ATOM 1431 C C . ASP A 1 180 ? -35.713 -3.975 55.946 1.00 93.12 180 ASP A C 1
ATOM 1433 O O . ASP A 1 180 ? -36.287 -3.967 57.037 1.00 93.12 180 ASP A O 1
ATOM 1437 N N . ASN A 1 181 ? -34.626 -4.728 55.749 1.00 90.31 181 ASN A N 1
ATOM 1438 C CA . ASN A 1 181 ? -34.066 -5.614 56.773 1.00 90.31 181 ASN A CA 1
ATOM 1439 C C . ASN A 1 181 ? -33.585 -4.859 58.024 1.00 90.31 181 ASN A C 1
ATOM 1441 O O . ASN A 1 181 ? -33.769 -5.346 59.143 1.00 90.31 181 ASN A O 1
ATOM 1445 N N . GLU A 1 182 ? -33.001 -3.668 57.868 1.00 92.50 182 GLU A N 1
ATOM 1446 C CA . GLU A 1 182 ? -32.653 -2.797 58.996 1.00 92.50 182 GLU A CA 1
ATOM 1447 C C . GLU A 1 182 ? -33.906 -2.406 59.791 1.00 92.50 182 GLU A C 1
ATOM 1449 O O . GLU A 1 182 ? -33.905 -2.499 61.021 1.00 92.50 182 GLU A O 1
ATOM 1454 N N . THR A 1 183 ? -35.007 -2.050 59.116 1.00 92.88 183 THR A N 1
ATOM 1455 C CA . THR A 1 183 ? -36.271 -1.738 59.807 1.00 92.88 183 THR A CA 1
ATOM 1456 C C . THR A 1 183 ? -36.845 -2.947 60.544 1.00 92.88 183 THR A C 1
ATOM 1458 O O . THR A 1 183 ? -37.250 -2.817 61.701 1.00 92.88 183 THR A O 1
ATOM 1461 N N . HIS A 1 184 ? -36.816 -4.136 59.935 1.00 90.00 184 HIS A N 1
ATOM 1462 C CA . HIS A 1 184 ? -37.249 -5.371 60.589 1.00 90.00 184 HIS A CA 1
ATOM 1463 C C . HIS A 1 184 ? -36.410 -5.678 61.830 1.00 90.00 184 HIS A C 1
ATOM 1465 O O . HIS A 1 184 ? -36.964 -6.013 62.877 1.00 90.00 184 HIS A O 1
ATOM 1471 N N . THR A 1 185 ? -35.092 -5.492 61.746 1.00 92.50 185 THR A N 1
ATOM 1472 C CA . THR A 1 185 ? -34.180 -5.678 62.882 1.00 92.50 185 THR A CA 1
ATOM 1473 C C . THR A 1 185 ? -34.542 -4.743 64.038 1.00 92.50 185 THR A C 1
ATOM 1475 O O . THR A 1 185 ? -34.636 -5.185 65.181 1.00 92.50 185 THR A O 1
ATOM 1478 N N . GLN A 1 186 ? -34.832 -3.471 63.753 1.00 93.38 186 GLN A N 1
ATOM 1479 C CA . GLN A 1 186 ? -35.252 -2.500 64.770 1.00 93.38 186 GLN A CA 1
ATOM 1480 C C . GLN A 1 186 ? -36.583 -2.872 65.440 1.00 93.38 186 GLN A C 1
ATOM 1482 O O . GLN A 1 186 ? -36.737 -2.699 66.648 1.00 93.38 186 GLN A O 1
ATOM 1487 N N . ILE A 1 187 ? -37.545 -3.404 64.679 1.00 92.81 187 ILE A N 1
ATOM 1488 C CA . ILE A 1 187 ? -38.829 -3.870 65.226 1.00 92.81 187 ILE A CA 1
ATOM 1489 C C . ILE A 1 187 ? -38.613 -5.060 66.168 1.00 92.81 187 ILE A C 1
ATOM 1491 O O . ILE A 1 187 ? -39.166 -5.073 67.267 1.00 92.81 187 ILE A O 1
ATOM 1495 N N . ILE A 1 188 ? -37.790 -6.032 65.762 1.00 92.50 188 ILE A N 1
ATOM 1496 C CA . ILE A 1 188 ? -37.478 -7.216 66.576 1.00 92.50 188 ILE A CA 1
ATOM 1497 C C . ILE A 1 188 ? -36.817 -6.806 67.895 1.00 92.50 188 ILE A C 1
ATOM 1499 O O . ILE A 1 188 ? -37.219 -7.298 68.948 1.00 92.50 188 ILE A O 1
ATOM 1503 N N . LEU A 1 189 ? -35.852 -5.881 67.855 1.00 93.69 189 LEU A N 1
ATOM 1504 C CA . LEU A 1 189 ? -35.185 -5.382 69.061 1.00 93.69 189 LEU A CA 1
ATOM 1505 C C . LEU A 1 189 ? -36.182 -4.749 70.043 1.00 93.69 189 LEU A C 1
ATOM 1507 O O . LEU A 1 189 ? -36.181 -5.106 71.217 1.00 93.69 189 LEU A O 1
ATOM 1511 N N . ARG A 1 190 ? -37.099 -3.898 69.560 1.00 93.56 190 ARG A N 1
ATOM 1512 C CA . ARG A 1 190 ? -38.138 -3.289 70.413 1.00 93.56 190 ARG A CA 1
ATOM 1513 C C . ARG A 1 190 ? -39.072 -4.322 71.037 1.00 93.56 190 ARG A C 1
ATOM 1515 O O . ARG A 1 190 ? -39.352 -4.245 72.227 1.00 93.56 190 ARG A O 1
ATOM 1522 N N . ALA A 1 191 ? -39.539 -5.294 70.253 1.00 92.50 191 ALA A N 1
ATOM 1523 C CA . ALA A 1 191 ? -40.410 -6.350 70.767 1.00 92.50 191 ALA A CA 1
ATOM 1524 C C . ALA A 1 191 ? -39.704 -7.190 71.845 1.00 92.50 191 ALA A C 1
ATOM 1526 O O . ALA A 1 191 ? -40.315 -7.561 72.846 1.00 92.50 191 ALA A O 1
ATOM 1527 N N . ASN A 1 192 ? -38.408 -7.460 71.666 1.00 91.75 192 ASN A N 1
ATOM 1528 C CA . ASN A 1 192 ? -37.600 -8.168 72.651 1.00 91.75 192 ASN A CA 1
ATOM 1529 C C . ASN A 1 192 ? -37.447 -7.364 73.953 1.00 91.75 192 ASN A C 1
ATOM 1531 O O . ASN A 1 192 ? -37.595 -7.927 75.036 1.00 91.75 192 ASN A O 1
ATOM 1535 N N . ASP A 1 193 ? -37.222 -6.052 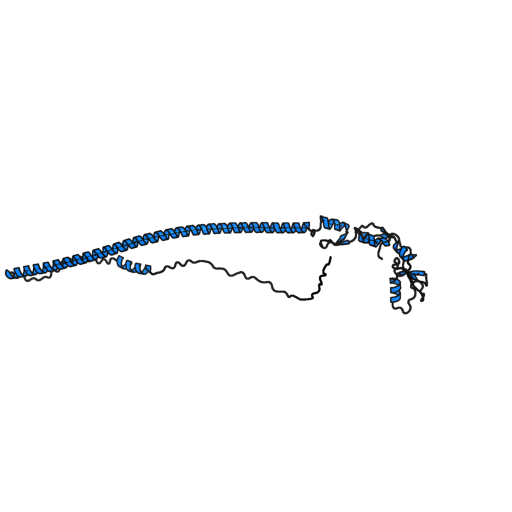73.861 1.00 94.31 193 ASP A N 1
ATOM 1536 C CA . ASP A 1 193 ? -37.162 -5.168 75.031 1.00 94.31 193 ASP A CA 1
ATOM 1537 C C . ASP A 1 193 ? -38.493 -5.145 75.798 1.00 94.31 193 ASP A C 1
ATOM 1539 O O . ASP A 1 193 ? -38.497 -5.246 77.025 1.00 94.31 193 ASP A O 1
ATOM 1543 N N . GLU A 1 194 ? -39.632 -5.093 75.098 1.00 94.50 194 GLU A N 1
ATOM 1544 C CA . GLU A 1 194 ? -40.962 -5.169 75.720 1.00 94.50 194 GLU A CA 1
ATOM 1545 C C . GLU A 1 194 ? -41.194 -6.501 76.446 1.00 94.50 194 GLU A C 1
ATOM 1547 O O . GLU A 1 194 ? -41.751 -6.527 77.548 1.00 94.50 194 GLU A O 1
ATOM 1552 N N . VAL A 1 195 ? -40.777 -7.620 75.845 1.00 93.38 195 VAL A N 1
ATOM 1553 C CA . VAL A 1 195 ? -40.866 -8.945 76.477 1.00 93.38 195 VAL A CA 1
ATOM 1554 C C . VAL A 1 195 ? -39.978 -9.008 77.716 1.00 93.38 195 VAL A C 1
ATOM 1556 O O . VAL A 1 195 ? -40.445 -9.454 78.763 1.00 93.38 195 VAL A O 1
ATOM 1559 N N . ASN A 1 196 ? -38.744 -8.510 77.638 1.00 91.62 196 ASN A N 1
ATOM 1560 C CA . ASN A 1 196 ? -37.829 -8.469 78.778 1.00 91.62 196 ASN A CA 1
ATOM 1561 C C . ASN A 1 196 ? -38.375 -7.603 79.918 1.00 91.62 196 ASN A C 1
ATOM 1563 O O . ASN A 1 196 ? -38.319 -8.015 81.073 1.00 91.62 196 ASN A O 1
ATOM 1567 N N . GLN A 1 197 ? -38.968 -6.443 79.616 1.00 94.62 197 GLN A N 1
ATOM 1568 C CA . GLN A 1 197 ? -39.621 -5.604 80.627 1.00 94.62 197 GLN A CA 1
ATOM 1569 C C . GLN A 1 197 ? -40.788 -6.329 81.306 1.00 94.62 197 GLN A C 1
ATOM 1571 O O . GLN A 1 197 ? -40.902 -6.305 82.532 1.00 94.62 197 GLN A O 1
ATOM 1576 N N . LYS A 1 198 ? -41.636 -7.017 80.529 1.00 94.12 198 LYS A N 1
ATOM 1577 C CA . LYS A 1 198 ? -42.727 -7.837 81.081 1.00 94.12 198 LYS A CA 1
ATOM 1578 C C . LYS A 1 198 ? -42.199 -8.984 81.936 1.00 94.12 198 LYS A C 1
ATOM 1580 O O . LYS A 1 198 ? -42.788 -9.280 82.972 1.00 94.12 198 LYS A O 1
ATOM 1585 N N . PHE A 1 199 ? -41.102 -9.614 81.523 1.00 92.75 199 PHE A N 1
ATOM 1586 C CA . PHE A 1 199 ? -40.460 -10.677 82.287 1.00 92.75 199 PHE A CA 1
ATOM 1587 C C . PHE A 1 199 ? -39.956 -10.159 83.639 1.00 92.75 199 PHE A C 1
ATOM 1589 O O . PHE A 1 199 ? -40.312 -10.740 84.660 1.00 92.75 199 PHE A O 1
ATOM 1596 N N . ILE A 1 200 ? -39.229 -9.034 83.655 1.00 92.75 200 ILE A N 1
ATOM 1597 C CA . ILE A 1 200 ? -38.745 -8.387 84.887 1.00 92.75 200 ILE A CA 1
ATOM 1598 C C . ILE A 1 200 ? -39.916 -8.060 85.827 1.00 92.75 200 ILE A C 1
ATOM 1600 O O . ILE A 1 200 ? -39.914 -8.467 86.987 1.00 92.75 200 ILE A O 1
ATOM 1604 N N . SER A 1 201 ? -40.969 -7.420 85.315 1.00 92.00 201 SER A N 1
ATOM 1605 C CA . SER A 1 201 ? -42.156 -7.093 86.118 1.00 92.00 201 SER A CA 1
ATOM 1606 C C . SER A 1 201 ? -42.858 -8.341 86.678 1.00 92.00 201 SER A C 1
ATOM 1608 O O . SER A 1 201 ? -43.325 -8.349 87.820 1.00 92.00 201 SER A O 1
ATOM 1610 N N . CYS A 1 202 ? -42.906 -9.431 85.905 1.00 92.19 202 CYS A N 1
ATOM 1611 C CA . CYS A 1 202 ? -43.457 -10.702 86.368 1.00 92.19 202 CYS A CA 1
ATOM 1612 C C . CYS A 1 202 ? -42.577 -11.353 87.446 1.00 92.19 202 CYS A C 1
ATOM 1614 O O . CYS A 1 202 ? -43.112 -11.968 88.370 1.00 92.19 202 CYS A O 1
ATOM 1616 N N . THR A 1 203 ? -41.248 -11.233 87.347 1.00 91.38 203 THR A N 1
ATOM 1617 C CA . THR A 1 203 ? -40.332 -11.722 88.386 1.00 91.38 203 THR A CA 1
ATOM 1618 C C . THR A 1 203 ? -40.476 -10.931 89.682 1.00 91.38 203 THR A C 1
ATOM 1620 O O . THR A 1 203 ? -40.606 -11.554 90.730 1.00 91.38 203 THR A O 1
ATOM 1623 N N . GLU A 1 204 ? -40.592 -9.602 89.613 1.00 93.31 204 GLU A N 1
ATOM 1624 C CA . GLU A 1 204 ? -40.858 -8.748 90.782 1.00 93.31 204 GLU A CA 1
ATOM 1625 C C . GLU A 1 204 ? -42.192 -9.125 91.446 1.00 93.31 204 GLU A C 1
ATOM 1627 O O . GLU A 1 204 ? -42.248 -9.396 92.643 1.00 93.31 204 GLU A O 1
ATOM 1632 N N . SER A 1 205 ? -43.260 -9.266 90.651 1.00 91.25 205 SER A N 1
ATOM 1633 C CA . SER A 1 205 ? -44.579 -9.689 91.154 1.00 91.25 205 SER A CA 1
ATOM 1634 C C . SER A 1 205 ? -44.533 -11.069 91.826 1.00 91.25 205 SER A C 1
ATOM 1636 O O . SER A 1 205 ? -45.240 -11.325 92.801 1.00 91.25 205 SER A O 1
ATOM 1638 N N . LYS A 1 206 ? -43.705 -11.988 91.310 1.00 91.31 206 LYS A N 1
ATOM 1639 C CA . LYS A 1 206 ? -43.506 -13.311 91.911 1.00 91.31 206 LYS A CA 1
ATOM 1640 C C . LYS A 1 206 ? -42.788 -13.219 93.258 1.00 91.31 206 LYS A C 1
ATOM 1642 O O . LYS A 1 206 ? -43.194 -13.915 94.186 1.00 91.31 206 LYS A O 1
ATOM 1647 N N . GLU A 1 207 ? -41.753 -12.390 93.370 1.00 92.69 207 GLU A N 1
ATOM 1648 C CA . GLU A 1 207 ? -41.034 -12.156 94.631 1.00 92.69 207 GLU A CA 1
ATOM 1649 C C . GLU A 1 207 ? -41.957 -11.546 95.699 1.00 92.69 207 GLU A C 1
ATOM 1651 O O . GLU A 1 207 ? -41.960 -11.996 96.847 1.00 92.69 207 GLU A O 1
ATOM 1656 N N . GLU A 1 208 ? -42.819 -10.598 95.315 1.00 93.50 208 GLU A N 1
ATOM 1657 C CA . GLU A 1 208 ? -43.841 -10.026 96.203 1.00 93.50 208 GLU A CA 1
ATOM 1658 C C . GLU A 1 208 ? -44.835 -11.083 96.707 1.00 93.50 208 GLU A C 1
ATOM 1660 O O . GLU A 1 208 ? -45.112 -11.164 97.908 1.00 93.50 208 GLU A O 1
ATOM 1665 N N . LEU A 1 209 ? -45.357 -11.926 95.806 1.00 90.69 209 LEU A N 1
ATOM 1666 C CA . LEU A 1 209 ? -46.265 -13.018 96.167 1.00 90.69 209 LEU A CA 1
ATOM 1667 C C . LEU A 1 209 ? -45.598 -14.035 97.096 1.00 90.69 209 LEU A C 1
ATOM 1669 O O . LEU A 1 209 ? -46.237 -14.508 98.037 1.00 90.69 209 LEU A O 1
ATOM 1673 N N . GLN A 1 210 ? -44.323 -14.353 96.860 1.00 92.06 210 GLN A N 1
ATOM 1674 C CA . GLN A 1 210 ? -43.560 -15.251 97.721 1.00 92.06 210 GLN A CA 1
ATOM 1675 C C . GLN A 1 210 ? -43.419 -14.673 99.134 1.00 92.06 210 GLN A C 1
ATOM 1677 O O . GLN A 1 210 ? -43.728 -15.361 100.107 1.00 92.06 210 GLN A O 1
ATOM 1682 N N . SER A 1 211 ? -43.055 -13.392 99.253 1.00 93.12 211 SER A N 1
ATOM 1683 C CA . SER A 1 211 ? -42.978 -12.706 100.548 1.00 93.12 211 SER A CA 1
ATOM 1684 C C . SER A 1 211 ? -44.328 -12.694 101.279 1.00 93.12 211 SER A C 1
ATOM 1686 O O . SER A 1 211 ? -44.402 -12.931 102.489 1.00 93.12 211 SER A O 1
ATOM 1688 N N . LEU A 1 212 ? -45.426 -12.472 100.549 1.00 92.69 212 LEU A N 1
ATOM 1689 C CA . LEU A 1 212 ? -46.768 -12.503 101.124 1.00 92.69 212 LEU A CA 1
ATOM 1690 C C . LEU A 1 212 ? -47.154 -13.907 101.612 1.00 92.69 212 LEU A C 1
ATOM 1692 O O . LEU A 1 212 ? -47.763 -14.029 102.678 1.00 92.69 212 LEU A O 1
ATOM 1696 N N . ASN A 1 213 ? -46.795 -14.954 100.865 1.00 88.75 213 ASN A N 1
ATOM 1697 C CA . ASN A 1 213 ? -47.035 -16.338 101.262 1.00 88.75 213 ASN A CA 1
ATOM 1698 C C . ASN A 1 213 ? -46.272 -16.694 102.547 1.00 88.75 213 ASN A C 1
ATOM 1700 O O . ASN A 1 213 ? -46.882 -17.176 103.500 1.00 88.75 213 ASN A O 1
ATOM 1704 N N . GLU A 1 214 ? -44.981 -16.357 102.623 1.00 92.50 214 GLU A N 1
ATOM 1705 C CA . GLU A 1 214 ? -44.160 -16.549 103.829 1.00 92.50 214 GLU A CA 1
ATOM 1706 C C . GLU A 1 214 ? -44.784 -15.851 105.055 1.00 92.50 214 GLU A C 1
ATOM 1708 O O . GLU A 1 214 ? -44.842 -16.407 106.157 1.00 92.50 214 GLU A O 1
ATOM 1713 N N . HIS A 1 215 ? -45.339 -14.647 104.872 1.00 91.88 215 HIS A N 1
ATOM 1714 C CA . HIS A 1 215 ? -46.054 -13.928 105.933 1.00 91.88 215 HIS A CA 1
ATOM 1715 C C . HIS A 1 215 ? -47.365 -14.607 106.353 1.00 91.88 215 HIS A C 1
ATOM 1717 O O . HIS A 1 215 ? -47.698 -14.648 107.544 1.00 91.88 215 HIS A O 1
ATOM 1723 N N . LEU A 1 216 ? -48.136 -15.130 105.396 1.00 90.00 216 LEU A N 1
ATOM 1724 C CA . LEU A 1 216 ? -49.370 -15.869 105.674 1.00 90.00 216 LEU A CA 1
ATOM 1725 C C . LEU A 1 216 ? -49.083 -17.171 106.427 1.00 90.00 216 LEU A C 1
ATOM 1727 O O . LEU A 1 216 ? -49.758 -17.448 107.420 1.00 90.00 216 LEU A O 1
ATOM 1731 N N . GLU A 1 217 ? -48.054 -17.916 106.031 1.00 91.31 217 GLU A N 1
ATOM 1732 C CA . GLU A 1 217 ? -47.594 -19.120 106.728 1.00 91.31 217 GLU A CA 1
ATOM 1733 C C . GLU A 1 217 ? -47.150 -18.806 108.162 1.00 91.31 217 GLU A C 1
ATOM 1735 O O . GLU A 1 217 ? -47.563 -19.485 109.108 1.00 91.31 217 GLU A O 1
ATOM 1740 N N . ALA A 1 218 ? -46.396 -17.720 108.367 1.00 90.31 218 ALA A N 1
ATOM 1741 C CA . ALA A 1 218 ? -45.997 -17.270 109.700 1.00 90.31 218 ALA A CA 1
ATOM 1742 C C . ALA A 1 218 ? -47.211 -16.919 110.585 1.00 90.31 218 ALA A C 1
ATOM 1744 O O . ALA A 1 218 ? -47.268 -17.293 111.766 1.00 90.31 218 ALA A O 1
ATOM 1745 N N . LYS A 1 219 ? -48.219 -16.235 110.023 1.00 92.31 219 LYS A N 1
ATOM 1746 C CA . LYS A 1 219 ? -49.490 -15.951 110.712 1.00 92.31 219 LYS A CA 1
ATOM 1747 C C . LYS A 1 219 ? -50.266 -17.224 111.033 1.00 92.31 219 LYS A C 1
ATOM 1749 O O . LYS A 1 219 ? -50.767 -17.348 112.154 1.00 92.31 219 LYS A O 1
ATOM 1754 N N . LEU A 1 220 ? -50.349 -18.163 110.092 1.00 88.94 220 LEU A N 1
ATOM 1755 C CA . LEU A 1 220 ? -51.013 -19.451 110.278 1.00 88.94 220 LEU A CA 1
ATOM 1756 C C . LEU A 1 220 ? -50.342 -20.244 111.404 1.00 88.94 220 LEU A C 1
ATOM 1758 O O . LEU A 1 220 ? -51.024 -20.700 112.320 1.00 88.94 220 LEU A O 1
ATOM 1762 N N . HIS A 1 221 ? -49.011 -20.335 111.400 1.00 87.69 221 HIS A N 1
ATOM 1763 C CA . HIS A 1 221 ? -48.236 -20.982 112.458 1.00 87.69 221 HIS A CA 1
ATOM 1764 C C . HIS A 1 221 ? -48.475 -20.324 113.828 1.00 87.69 221 HIS A C 1
ATOM 1766 O O . HIS A 1 221 ? -48.710 -21.008 114.827 1.00 87.69 221 HIS A O 1
ATOM 1772 N N . SER A 1 222 ? -48.497 -18.988 113.884 1.00 86.38 222 SER A N 1
ATOM 1773 C CA . SER A 1 222 ? -48.832 -18.239 115.104 1.00 86.38 222 SER A CA 1
ATOM 1774 C C . SER A 1 222 ? -50.250 -18.547 115.608 1.00 86.38 222 SER A C 1
ATOM 1776 O O . SER A 1 222 ? -50.449 -18.769 116.806 1.00 86.38 222 SER A O 1
ATOM 1778 N N . CYS A 1 223 ? -51.233 -18.627 114.706 1.00 85.31 223 CYS A N 1
ATOM 1779 C CA . CYS A 1 223 ? -52.611 -18.997 115.030 1.00 85.31 223 CYS A CA 1
ATOM 1780 C C . CYS A 1 223 ? -52.704 -20.436 115.562 1.00 85.31 223 CYS A C 1
ATOM 1782 O O . CYS A 1 223 ? -53.242 -20.646 116.650 1.00 85.31 223 CYS A O 1
ATOM 1784 N N . LYS A 1 224 ? -52.089 -21.406 114.867 1.00 86.06 224 LYS A N 1
ATOM 1785 C CA . LYS A 1 224 ? -51.999 -22.810 115.305 1.00 86.06 224 LYS A CA 1
ATOM 1786 C C . LYS A 1 224 ? -51.383 -22.917 116.706 1.00 86.06 224 LYS A C 1
ATOM 1788 O O . LYS A 1 224 ? -51.911 -23.628 117.561 1.00 86.06 224 LYS A O 1
ATOM 1793 N N . LYS A 1 225 ? -50.319 -22.152 116.993 1.00 87.06 225 LYS A N 1
ATOM 1794 C CA . LYS A 1 225 ? -49.690 -22.099 118.324 1.00 87.06 225 LYS A CA 1
ATOM 1795 C C . LYS A 1 225 ? -50.648 -21.574 119.399 1.00 87.06 225 LYS A C 1
ATOM 1797 O O . LYS A 1 225 ? -50.743 -22.186 120.460 1.00 87.06 225 LYS A O 1
ATOM 1802 N N . LYS A 1 226 ? -51.376 -20.481 119.137 1.00 87.00 226 LYS A N 1
ATOM 1803 C CA . LYS A 1 226 ? -52.396 -19.946 120.063 1.00 87.00 226 LYS A CA 1
ATOM 1804 C C . LYS A 1 226 ? -53.538 -20.935 120.291 1.00 87.00 226 LYS A C 1
ATOM 1806 O O . LYS A 1 226 ? -53.925 -21.147 121.434 1.00 87.00 226 LYS A O 1
ATOM 1811 N N . HIS A 1 227 ? -54.032 -21.570 119.228 1.00 83.19 227 HIS A N 1
ATOM 1812 C CA . HIS A 1 227 ? -55.071 -22.595 119.311 1.00 83.19 227 HIS A CA 1
ATOM 1813 C C . HIS A 1 227 ? -54.628 -23.772 120.190 1.00 83.19 227 HIS A C 1
ATOM 1815 O O . HIS A 1 227 ? -55.368 -24.196 121.070 1.00 83.19 227 HIS A O 1
ATOM 1821 N N . LYS A 1 228 ? -53.383 -24.244 120.033 1.00 83.50 228 LYS A N 1
ATOM 1822 C CA . LYS A 1 228 ? -52.803 -25.295 120.884 1.00 83.50 228 LYS A CA 1
ATOM 1823 C C . LYS A 1 228 ? -52.747 -24.888 122.362 1.00 83.50 228 LYS A C 1
ATOM 1825 O O . LYS A 1 228 ? -53.039 -25.714 123.222 1.00 83.50 228 LYS A O 1
ATOM 1830 N N . VAL A 1 229 ? -52.403 -23.633 122.664 1.00 83.75 229 VAL A N 1
ATOM 1831 C CA . VAL A 1 229 ? -52.410 -23.102 124.041 1.00 83.75 229 VAL A CA 1
ATOM 1832 C C . VAL A 1 229 ? -53.827 -23.072 124.612 1.00 83.75 229 VAL A C 1
ATOM 1834 O O . VAL A 1 229 ? -54.046 -23.652 125.669 1.00 83.75 229 VAL A O 1
ATOM 1837 N N . LEU A 1 230 ? -54.790 -22.488 123.890 1.00 81.69 230 LEU A N 1
ATOM 1838 C CA . LEU A 1 230 ? -56.198 -22.443 124.306 1.00 81.69 230 LEU A CA 1
ATOM 1839 C C . LEU A 1 230 ? -56.781 -23.846 124.508 1.00 81.69 230 LEU A C 1
ATOM 1841 O O . LEU A 1 230 ? -57.468 -24.092 125.494 1.00 81.69 230 LEU A O 1
ATOM 1845 N N . ARG A 1 231 ? -56.465 -24.793 123.614 1.00 80.56 231 ARG A N 1
ATOM 1846 C CA . ARG A 1 231 ? -56.847 -26.203 123.757 1.00 80.56 231 ARG A CA 1
ATOM 1847 C C . ARG A 1 231 ? -56.277 -26.796 125.042 1.00 80.56 231 ARG A C 1
ATOM 1849 O O . ARG A 1 231 ? -57.011 -27.412 125.804 1.00 80.56 231 ARG A O 1
ATOM 1856 N N . ASN A 1 232 ? -54.987 -26.598 125.309 1.00 77.44 232 ASN A N 1
ATOM 1857 C CA . ASN A 1 232 ? -54.346 -27.102 126.524 1.00 77.44 232 ASN A CA 1
ATOM 1858 C C . ASN A 1 232 ? -54.937 -26.470 127.796 1.00 77.44 232 ASN A C 1
ATOM 1860 O O . ASN A 1 232 ? -55.137 -27.178 128.783 1.00 77.44 232 ASN A O 1
ATOM 1864 N N . GLU A 1 233 ? -55.250 -25.170 127.771 1.00 81.19 233 GLU A N 1
ATOM 1865 C CA . GLU A 1 233 ? -55.951 -24.481 128.860 1.00 81.19 233 GLU A CA 1
ATOM 1866 C C . GLU A 1 233 ? -57.351 -25.068 129.071 1.00 81.19 233 GLU A C 1
ATOM 1868 O O . GLU A 1 233 ? -57.694 -25.435 130.195 1.00 81.19 233 GLU A O 1
ATOM 1873 N N . MET A 1 234 ? -58.132 -25.263 128.007 1.00 76.31 234 MET A N 1
ATOM 1874 C CA . MET A 1 234 ? -59.461 -25.876 128.083 1.00 76.31 234 MET A CA 1
ATOM 1875 C C . MET A 1 234 ? -59.407 -27.309 128.632 1.00 76.31 234 MET A C 1
ATOM 1877 O O . MET A 1 234 ? -60.146 -27.638 129.556 1.00 76.31 234 MET A O 1
ATOM 1881 N N . MET A 1 235 ? -58.462 -28.132 128.166 1.00 70.56 235 MET A N 1
ATOM 1882 C CA . MET A 1 235 ? -58.229 -29.483 128.697 1.00 70.56 235 MET A CA 1
ATOM 1883 C C . MET A 1 235 ? -57.776 -29.476 130.166 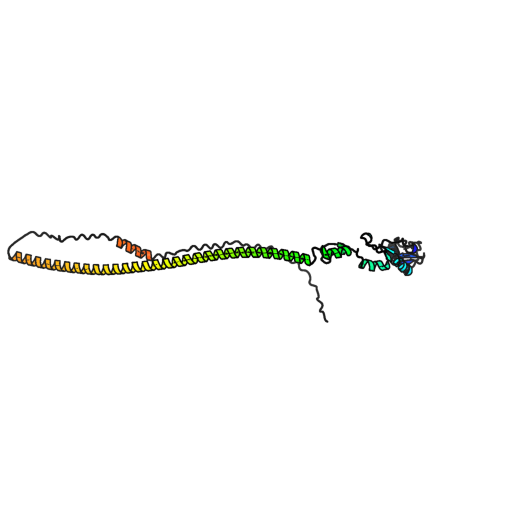1.00 70.56 235 MET A C 1
ATOM 1885 O O . MET A 1 235 ? -58.046 -30.416 130.912 1.00 70.56 235 MET A O 1
ATOM 1889 N N . SER A 1 236 ? -57.079 -28.429 130.616 1.00 74.81 236 SER A N 1
ATOM 1890 C CA . SER A 1 236 ? -56.721 -28.258 132.030 1.00 74.81 236 SER A CA 1
ATOM 1891 C C . SER A 1 236 ? -57.921 -27.855 132.902 1.00 74.81 236 SER A C 1
ATOM 1893 O O . SER A 1 236 ? -58.025 -28.307 134.044 1.00 74.81 236 SER A O 1
ATOM 1895 N N . LEU A 1 237 ? -58.858 -27.066 132.362 1.00 73.38 237 LEU A N 1
ATOM 1896 C CA . LEU A 1 237 ? -60.125 -26.722 133.016 1.00 73.38 237 LEU A CA 1
ATOM 1897 C C . LEU A 1 237 ? -61.062 -27.935 133.108 1.00 73.38 237 LEU A C 1
ATOM 1899 O O . LEU A 1 237 ? -61.593 -28.187 134.186 1.00 73.38 237 LEU A O 1
ATOM 1903 N N . LEU A 1 238 ? -61.180 -28.729 132.038 1.00 63.19 238 LEU A N 1
ATOM 1904 C CA . LEU A 1 238 ? -61.961 -29.975 132.012 1.00 63.19 238 LEU A CA 1
ATOM 1905 C C . LEU A 1 238 ? -61.476 -30.990 133.063 1.00 63.19 238 LEU A C 1
ATOM 1907 O O . LEU A 1 238 ? -62.285 -31.536 133.818 1.00 63.19 238 LEU A O 1
ATOM 1911 N N . ARG A 1 239 ? -60.150 -31.143 133.215 1.00 63.03 239 ARG A N 1
ATOM 1912 C CA . ARG A 1 239 ? -59.536 -31.957 134.283 1.00 63.03 239 ARG A CA 1
ATOM 1913 C C . ARG A 1 239 ? -59.866 -31.470 135.698 1.00 63.03 239 ARG A C 1
ATOM 1915 O O . ARG A 1 239 ? -59.993 -32.283 136.607 1.00 63.03 239 ARG A O 1
ATOM 1922 N N . ARG A 1 240 ? -60.032 -30.159 135.909 1.00 61.62 240 ARG A N 1
ATOM 1923 C CA . ARG A 1 240 ? -60.452 -29.577 137.201 1.00 61.62 240 ARG A CA 1
ATOM 1924 C C . ARG A 1 240 ? -61.932 -29.808 137.521 1.00 61.62 240 ARG A C 1
ATOM 1926 O O . ARG A 1 240 ? -62.293 -29.768 138.693 1.00 61.62 240 ARG A O 1
ATOM 1933 N N . SER A 1 241 ? -62.764 -30.059 136.514 1.00 56.31 241 SER A N 1
ATOM 1934 C CA . SER A 1 241 ? -64.194 -30.366 136.659 1.00 56.31 241 SER A CA 1
ATOM 1935 C C . SER A 1 241 ? -64.529 -31.862 136.763 1.00 56.31 241 SER A C 1
ATOM 1937 O O . SER A 1 241 ? -65.697 -32.189 136.945 1.00 56.31 241 SER A O 1
ATOM 1939 N N . GLY A 1 242 ? -63.544 -32.768 136.700 1.00 54.78 242 GLY A N 1
ATOM 1940 C CA . GLY A 1 242 ? -63.758 -34.207 136.928 1.00 54.78 242 GLY A CA 1
ATOM 1941 C C . GLY A 1 242 ? -64.451 -34.961 135.786 1.00 54.78 242 GLY A C 1
ATOM 1942 O O . GLY A 1 242 ? -65.077 -35.985 136.043 1.00 54.78 242 GLY A O 1
ATOM 1943 N N . ILE A 1 243 ? -64.355 -34.462 134.549 1.00 53.06 243 ILE A N 1
ATOM 1944 C CA . ILE A 1 243 ? -64.848 -35.142 133.341 1.00 53.06 243 ILE A CA 1
ATOM 1945 C C . ILE A 1 243 ? -63.640 -35.813 132.673 1.00 53.06 243 ILE A C 1
ATOM 1947 O O . ILE A 1 243 ? -62.705 -35.121 132.266 1.00 53.06 243 ILE A O 1
ATOM 1951 N N . ASP A 1 244 ? -63.640 -37.145 132.640 1.00 46.12 244 ASP A N 1
ATOM 1952 C CA . ASP A 1 244 ? -62.633 -37.985 131.986 1.00 46.12 244 ASP A CA 1
ATOM 1953 C C . ASP A 1 244 ? -63.215 -38.444 130.645 1.00 46.12 244 ASP A C 1
ATOM 1955 O O . ASP A 1 244 ? -64.085 -39.311 130.624 1.00 46.12 244 ASP A O 1
ATOM 1959 N N . ASP A 1 245 ? -62.785 -37.816 129.550 1.00 49.50 245 ASP A N 1
ATOM 1960 C CA . ASP A 1 245 ? -63.012 -38.332 128.201 1.00 49.50 245 ASP A CA 1
ATOM 1961 C C . ASP A 1 245 ? -61.678 -38.859 127.683 1.00 49.50 245 ASP A C 1
ATOM 1963 O O . ASP A 1 245 ? -60.725 -38.118 127.422 1.00 49.50 245 ASP A O 1
ATOM 1967 N N . SER A 1 246 ? -61.630 -40.182 127.605 1.00 46.81 246 SER A N 1
ATOM 1968 C CA . SER A 1 246 ? -60.624 -40.953 126.902 1.00 46.81 246 SER A CA 1
ATOM 1969 C C . SER A 1 246 ? -61.125 -41.115 125.478 1.00 46.81 246 SER A C 1
ATOM 1971 O O . SER A 1 246 ? -61.960 -41.970 125.243 1.00 46.81 246 SER A O 1
ATOM 1973 N N . ASP A 1 247 ? -60.646 -40.256 124.580 1.00 49.88 247 ASP A N 1
ATOM 1974 C CA . ASP A 1 247 ? -60.510 -40.522 123.146 1.00 49.88 247 ASP A CA 1
ATOM 1975 C C . ASP A 1 247 ? -59.578 -39.447 122.560 1.00 49.88 247 ASP A C 1
ATOM 1977 O O . ASP A 1 247 ? -59.976 -38.349 122.166 1.00 49.88 247 ASP A O 1
ATOM 1981 N N . ASP A 1 248 ? -58.281 -39.762 122.582 1.00 52.12 248 ASP A N 1
ATOM 1982 C CA . ASP A 1 248 ? -57.290 -39.124 121.723 1.00 52.12 248 ASP A CA 1
ATOM 1983 C C . ASP A 1 248 ? -57.492 -39.674 120.300 1.00 52.12 248 ASP A C 1
ATOM 1985 O O . ASP A 1 248 ? -56.965 -40.732 119.959 1.00 52.12 248 ASP A O 1
ATOM 1989 N N . GLU A 1 249 ? -58.217 -38.944 119.453 1.00 48.66 249 GLU A N 1
ATOM 1990 C CA . GLU A 1 249 ? -57.937 -38.960 118.016 1.00 48.66 249 GLU A CA 1
ATOM 1991 C C . GLU A 1 249 ? -57.243 -37.646 117.642 1.00 48.66 249 GLU A C 1
ATOM 1993 O O . GLU A 1 249 ? -57.785 -36.543 117.766 1.00 48.66 249 GLU A O 1
ATOM 1998 N N . GLU A 1 250 ? -55.987 -37.771 117.210 1.00 54.56 250 GLU A N 1
ATOM 1999 C CA . GLU A 1 250 ? -55.303 -36.757 116.418 1.00 54.56 250 GLU A CA 1
ATOM 2000 C C . GLU A 1 250 ? -56.069 -36.563 115.102 1.00 54.56 250 GLU A C 1
ATOM 2002 O O . GLU A 1 250 ? -55.762 -37.198 114.099 1.00 54.56 250 GLU A O 1
ATOM 2007 N N . ASP A 1 251 ? -57.058 -35.670 115.084 1.00 43.59 251 ASP A N 1
ATOM 2008 C CA . ASP A 1 251 ? -57.561 -35.122 113.827 1.00 43.59 251 ASP A CA 1
ATOM 2009 C C . ASP A 1 251 ? -56.673 -33.935 113.419 1.00 43.59 251 ASP A C 1
ATOM 2011 O O . ASP A 1 251 ? -56.917 -32.776 113.766 1.00 43.59 251 ASP A O 1
ATOM 2015 N N . ASP A 1 252 ? -55.587 -34.243 112.703 1.00 41.84 252 ASP A N 1
ATOM 2016 C CA . ASP A 1 252 ? -54.812 -33.280 111.902 1.00 41.84 252 ASP A CA 1
ATOM 2017 C C . ASP A 1 252 ? -55.542 -32.934 110.581 1.00 41.84 252 ASP A C 1
ATOM 2019 O O . ASP A 1 252 ? -54.946 -32.455 109.617 1.00 41.84 252 ASP A O 1
ATOM 2023 N N . GLY A 1 253 ? -56.861 -33.146 110.517 1.00 47.34 253 GLY A N 1
ATOM 2024 C CA . GLY A 1 253 ? -57.748 -32.776 109.421 1.00 47.34 253 GLY A CA 1
ATOM 2025 C C . GLY A 1 253 ? -58.020 -31.275 109.332 1.00 47.34 253 GLY A C 1
ATOM 2026 O O . GLY A 1 253 ? -59.170 -30.844 109.246 1.00 47.34 253 GLY A O 1
ATOM 2027 N N . LEU A 1 254 ? -56.979 -30.440 109.294 1.00 39.41 254 LEU A N 1
ATOM 2028 C CA . LEU A 1 254 ? -57.114 -29.108 108.712 1.00 39.41 254 LEU A CA 1
ATOM 2029 C C . LEU A 1 254 ? -56.715 -29.206 107.246 1.00 39.41 254 LEU A C 1
ATOM 2031 O O . LEU A 1 254 ? -55.531 -29.108 106.947 1.00 39.41 254 LEU A O 1
ATOM 2035 N N . LEU A 1 255 ? -57.725 -29.412 106.389 1.00 41.62 255 LEU A N 1
ATOM 2036 C CA . LEU A 1 255 ? -57.709 -29.224 104.935 1.00 41.62 255 LEU A CA 1
ATOM 2037 C C . LEU A 1 255 ? -56.292 -29.258 104.349 1.00 41.62 255 LEU A C 1
ATOM 2039 O O . LEU A 1 255 ? -55.612 -28.227 104.320 1.00 41.62 255 LEU A O 1
ATOM 2043 N N . GLU A 1 256 ? -55.896 -30.405 103.792 1.00 35.75 256 GLU A N 1
ATOM 2044 C CA . GLU A 1 256 ? -55.055 -30.378 102.601 1.00 35.75 256 GLU A CA 1
ATOM 2045 C C . GLU A 1 256 ? -55.742 -29.410 101.627 1.00 35.75 256 GLU A C 1
ATOM 2047 O O . GLU A 1 256 ? -56.650 -29.762 100.870 1.00 35.75 256 GLU A O 1
ATOM 2052 N N . VAL A 1 257 ? -55.333 -28.139 101.649 1.00 36.41 257 VAL A N 1
ATOM 2053 C CA . VAL A 1 257 ? -55.301 -27.375 100.419 1.00 36.41 257 VAL A CA 1
ATOM 2054 C C . VAL A 1 257 ? -54.358 -28.213 99.594 1.00 36.41 257 VAL A C 1
ATOM 2056 O O . VAL A 1 257 ? -53.155 -28.194 99.835 1.00 36.41 257 VAL A O 1
ATOM 2059 N N . ASN A 1 258 ? -54.937 -29.049 98.731 1.00 35.69 258 ASN A N 1
ATOM 2060 C CA . ASN A 1 258 ? -54.219 -29.700 97.664 1.00 35.69 258 ASN A CA 1
ATOM 2061 C C . ASN A 1 258 ? -53.357 -28.601 97.055 1.00 35.69 258 ASN A C 1
ATOM 2063 O O . ASN A 1 258 ? -53.854 -27.770 96.289 1.00 35.69 258 ASN A O 1
ATOM 2067 N N . GLU A 1 259 ? -52.073 -28.584 97.407 1.00 40.25 259 GLU A N 1
ATOM 2068 C CA . GLU A 1 259 ? -51.056 -28.072 96.530 1.00 40.25 259 GLU A CA 1
ATOM 2069 C C . GLU A 1 259 ? -51.188 -28.967 95.309 1.00 40.25 259 GLU A C 1
ATOM 2071 O O . GLU A 1 259 ? -50.510 -29.980 95.139 1.00 40.25 259 GLU A O 1
ATOM 2076 N N . LYS A 1 260 ? -52.086 -28.574 94.408 1.00 35.78 260 LYS A N 1
ATOM 2077 C CA . LYS A 1 260 ? -51.816 -28.724 93.004 1.00 35.78 260 LYS A CA 1
ATOM 2078 C C . LYS A 1 260 ? -50.535 -27.935 92.775 1.00 35.78 260 LYS A C 1
ATOM 2080 O O . LYS A 1 260 ? -50.538 -26.827 92.253 1.00 35.78 260 LYS A O 1
ATOM 2085 N N . LYS A 1 261 ? -49.415 -28.583 93.086 1.00 40.03 261 LYS A N 1
ATOM 2086 C CA . LYS A 1 261 ? -48.213 -28.547 92.282 1.00 40.03 261 LYS A CA 1
ATOM 2087 C C . LYS A 1 261 ? -48.607 -29.160 90.938 1.00 40.03 261 LYS A C 1
ATOM 2089 O O . LYS A 1 261 ? -48.105 -30.202 90.528 1.00 40.03 261 LYS A O 1
ATOM 2094 N N . GLU A 1 262 ? -49.540 -28.507 90.240 1.00 36.06 262 GLU A N 1
ATOM 2095 C CA . GLU A 1 262 ? -49.420 -28.385 88.806 1.00 36.06 262 GLU A CA 1
ATOM 2096 C C . GLU A 1 262 ? -48.031 -27.780 88.679 1.00 36.06 262 GLU A C 1
ATOM 2098 O O . GLU A 1 262 ? -47.802 -26.608 88.981 1.00 36.06 262 GLU A O 1
ATOM 2103 N N . ARG A 1 263 ? -47.054 -28.661 88.415 1.00 38.34 263 ARG A N 1
ATOM 2104 C CA . ARG A 1 263 ? -45.799 -28.260 87.813 1.00 38.34 263 ARG A CA 1
ATOM 2105 C C . ARG A 1 263 ? -46.248 -27.312 86.725 1.00 38.34 263 ARG A C 1
ATOM 2107 O O . ARG A 1 263 ? -46.930 -27.716 85.787 1.00 38.34 263 ARG A O 1
ATOM 2114 N N . ASN A 1 264 ? -46.014 -26.031 86.955 1.00 40.47 264 ASN A N 1
ATOM 2115 C CA . ASN A 1 264 ? -46.219 -25.043 85.937 1.00 40.47 264 ASN A CA 1
ATOM 2116 C C . ASN A 1 264 ? -45.108 -25.406 84.954 1.00 40.47 264 ASN A C 1
ATOM 2118 O O . ASN A 1 264 ? -43.963 -24.999 85.131 1.00 40.47 264 ASN A O 1
ATOM 2122 N N . ASP A 1 265 ? -45.415 -26.299 84.007 1.00 36.38 265 ASP A N 1
ATOM 2123 C CA . ASP A 1 265 ? -44.483 -26.812 82.998 1.00 36.38 265 ASP A CA 1
ATOM 2124 C C . ASP A 1 265 ? -43.939 -25.650 82.132 1.00 36.38 265 ASP A C 1
ATOM 2126 O O . ASP A 1 265 ? -42.997 -25.808 81.363 1.00 36.38 265 ASP A O 1
ATOM 2130 N N . SER A 1 266 ? -44.464 -24.436 82.338 1.00 42.19 266 SER A N 1
ATOM 2131 C CA . SER A 1 266 ? -43.911 -23.158 81.901 1.00 42.19 266 SER A CA 1
ATOM 2132 C C . SER A 1 266 ? -42.564 -22.788 82.542 1.00 42.19 266 SER A C 1
ATOM 2134 O O . SER A 1 266 ? -41.770 -22.135 81.877 1.00 42.19 266 SER A O 1
ATOM 2136 N N . TYR A 1 267 ? -42.238 -23.216 83.771 1.00 40.25 267 TYR A N 1
ATOM 2137 C CA . TYR A 1 267 ? -40.945 -22.899 84.407 1.00 40.25 267 TYR A CA 1
ATOM 2138 C C . TYR A 1 267 ? -39.792 -23.804 83.955 1.00 40.25 267 TYR A C 1
ATOM 2140 O O . TYR A 1 267 ? -38.654 -23.344 83.925 1.00 40.25 267 TYR A O 1
ATOM 2148 N N . ALA A 1 268 ? -40.075 -25.040 83.531 1.00 37.28 268 ALA A N 1
ATOM 2149 C CA . ALA A 1 268 ? -39.075 -25.904 82.895 1.00 37.28 268 ALA A CA 1
ATOM 2150 C C . ALA A 1 268 ? -38.727 -25.424 81.471 1.00 37.28 268 ALA A C 1
ATOM 2152 O O . ALA A 1 268 ? -37.582 -25.533 81.044 1.00 37.28 268 ALA A O 1
ATOM 2153 N N . ALA A 1 269 ? -39.682 -24.803 80.766 1.00 38.69 269 ALA A N 1
ATOM 2154 C CA . ALA A 1 269 ? -39.440 -24.207 79.451 1.00 38.69 269 ALA A CA 1
ATOM 2155 C C . ALA A 1 269 ? -38.613 -22.901 79.510 1.00 38.69 269 ALA A C 1
ATOM 2157 O O . ALA A 1 269 ? -37.943 -22.547 78.542 1.00 38.69 269 ALA A O 1
ATOM 2158 N N . ILE A 1 270 ? -38.617 -22.186 80.644 1.00 41.59 270 ILE A N 1
ATOM 2159 C CA . ILE A 1 270 ? -37.876 -20.919 80.808 1.00 41.59 270 ILE A CA 1
ATOM 2160 C C . ILE A 1 270 ? -36.372 -21.163 81.048 1.00 41.59 270 ILE A C 1
ATOM 2162 O O . ILE A 1 270 ? -35.545 -20.390 80.561 1.00 41.59 270 ILE A O 1
ATOM 2166 N N . GLU A 1 271 ? -35.990 -22.261 81.710 1.00 37.00 271 GLU A N 1
ATOM 2167 C CA . GLU A 1 271 ? -34.576 -22.649 81.869 1.00 37.00 271 GLU A CA 1
ATOM 2168 C C . GLU A 1 271 ? -33.947 -23.173 80.564 1.00 37.00 271 GLU A C 1
ATOM 2170 O O . GLU A 1 271 ? -32.746 -22.997 80.337 1.00 37.00 271 GLU A O 1
ATOM 2175 N N . GLU A 1 272 ? -34.750 -23.727 79.651 1.00 37.09 272 GLU A N 1
ATOM 2176 C CA . GLU A 1 272 ? -34.284 -24.056 78.300 1.00 37.09 272 GLU A CA 1
ATOM 2177 C C . GLU A 1 272 ? -34.101 -22.802 77.427 1.00 37.09 272 GLU A C 1
ATOM 2179 O O . GLU A 1 272 ? -33.145 -22.743 76.652 1.00 37.09 272 GLU A O 1
ATOM 2184 N N . CYS A 1 273 ? -34.915 -21.751 77.594 1.00 37.12 273 CYS A N 1
ATOM 2185 C CA . CYS A 1 273 ? -34.773 -20.504 76.829 1.00 37.12 273 CYS A CA 1
ATOM 2186 C C . CYS A 1 273 ? -33.523 -19.680 77.195 1.00 37.12 273 CYS A C 1
ATOM 2188 O O . CYS A 1 273 ? -32.919 -19.084 76.299 1.00 37.12 273 CYS A O 1
ATOM 2190 N N . SER A 1 274 ? -33.066 -19.700 78.455 1.00 37.69 274 SER A N 1
ATOM 2191 C CA . SER A 1 274 ? -31.795 -19.056 78.850 1.00 37.69 274 SER A CA 1
ATOM 2192 C C . SER A 1 274 ? -30.565 -19.700 78.192 1.00 37.69 274 SER A C 1
ATOM 2194 O O . SER A 1 274 ? -29.583 -19.014 77.906 1.00 37.69 274 SER A O 1
ATOM 2196 N N . ASN A 1 275 ? -30.622 -20.996 77.863 1.00 37.62 275 ASN A N 1
ATOM 2197 C CA . ASN A 1 275 ? -29.525 -21.706 77.192 1.00 37.62 275 ASN A CA 1
ATOM 2198 C C . ASN A 1 275 ? -29.517 -21.549 75.659 1.00 37.62 275 ASN A C 1
ATOM 2200 O O . ASN A 1 275 ? -28.513 -21.870 75.017 1.00 37.62 275 ASN A O 1
ATOM 2204 N N . VAL A 1 276 ? -30.581 -21.012 75.051 1.00 37.28 276 VAL A N 1
ATOM 2205 C CA . VAL A 1 276 ? -30.602 -20.697 73.607 1.00 37.28 276 VAL A CA 1
ATOM 2206 C C . VAL A 1 276 ? -30.002 -19.312 73.322 1.00 37.28 276 VAL A C 1
ATOM 2208 O O . VAL A 1 276 ? -29.458 -19.098 72.239 1.00 37.28 276 VAL A O 1
ATOM 2211 N N . ALA A 1 277 ? -29.961 -18.413 74.313 1.00 34.03 277 ALA A N 1
ATOM 2212 C CA . ALA A 1 277 ? -29.348 -17.084 74.196 1.00 34.03 277 ALA A CA 1
ATOM 2213 C C . ALA A 1 277 ? -27.805 -17.100 74.054 1.00 34.03 277 ALA A C 1
ATOM 2215 O O . ALA A 1 277 ? -27.207 -16.072 73.747 1.00 34.03 277 ALA A O 1
ATOM 2216 N N . SER A 1 278 ? -27.153 -18.261 74.227 1.00 39.03 278 SER A N 1
ATOM 2217 C CA . SER A 1 278 ? -25.688 -18.416 74.124 1.00 39.03 278 SER A CA 1
ATOM 2218 C C . SER A 1 278 ? -25.200 -19.112 72.845 1.00 39.03 278 SER A C 1
ATOM 2220 O O . SER A 1 278 ? -24.000 -19.344 72.695 1.00 39.03 278 SER A O 1
ATOM 2222 N N . LYS A 1 279 ? -26.082 -19.443 71.890 1.00 36.12 279 LYS A N 1
ATOM 2223 C CA . LYS A 1 279 ? -25.649 -19.913 70.565 1.00 36.12 279 LYS A CA 1
ATOM 2224 C C . LYS A 1 279 ? -25.642 -18.748 69.588 1.00 36.12 279 LYS A C 1
ATOM 2226 O O . LYS A 1 279 ? -26.668 -18.357 69.044 1.00 36.12 279 LYS A O 1
ATOM 2231 N N . SER A 1 280 ? -24.446 -18.226 69.347 1.00 34.38 280 SER A N 1
ATOM 2232 C CA . SER A 1 280 ? -24.120 -17.390 68.200 1.00 34.38 280 SER A CA 1
ATOM 2233 C C . SER A 1 280 ? -24.595 -18.068 66.910 1.00 34.38 280 SER A C 1
ATOM 2235 O O . SER A 1 280 ? -23.938 -18.953 66.362 1.00 34.38 280 SER A O 1
ATOM 2237 N N . VAL A 1 281 ? -25.754 -17.647 66.402 1.00 30.97 281 VAL A N 1
ATOM 2238 C CA . VAL A 1 281 ? -26.157 -17.939 65.026 1.00 30.97 281 VAL A CA 1
ATOM 2239 C C . VAL A 1 281 ? -25.245 -17.104 64.135 1.00 30.97 281 VAL A C 1
ATOM 2241 O O . VAL A 1 281 ? -25.517 -15.946 63.826 1.00 30.97 281 VAL A O 1
ATOM 2244 N N . GLN A 1 282 ? -24.105 -17.684 63.765 1.00 31.58 282 GLN A N 1
ATOM 2245 C CA . GLN A 1 282 ? -23.325 -17.209 62.636 1.00 31.58 282 GLN A CA 1
ATOM 2246 C C . GLN A 1 282 ? -24.196 -17.369 61.391 1.00 31.58 282 GLN A C 1
ATOM 2248 O O . GLN A 1 282 ? -24.299 -18.462 60.831 1.00 31.58 282 GLN A O 1
ATOM 2253 N N . TYR A 1 283 ? -24.814 -16.279 60.940 1.00 28.95 283 TYR A N 1
ATOM 2254 C CA . TYR A 1 283 ? -25.257 -16.181 59.559 1.00 28.95 283 TYR A CA 1
ATOM 2255 C C . TYR A 1 283 ? -24.004 -16.244 58.683 1.00 28.95 283 TYR A C 1
ATOM 2257 O O . TYR A 1 283 ? -23.345 -15.238 58.433 1.00 28.95 283 TYR A O 1
ATOM 2265 N N . LYS A 1 284 ? -23.637 -17.454 58.249 1.00 33.47 284 LYS A N 1
ATOM 2266 C CA . LYS A 1 284 ? -22.765 -17.626 57.092 1.00 33.47 284 LYS A CA 1
ATOM 2267 C C . LYS A 1 284 ? -23.548 -17.117 55.891 1.00 33.47 284 LYS A C 1
ATOM 2269 O O . LYS A 1 284 ? -24.396 -17.824 55.359 1.00 33.47 284 LYS A O 1
ATOM 2274 N N . THR A 1 285 ? -23.277 -15.885 55.487 1.00 29.45 285 THR A N 1
ATOM 2275 C CA . THR A 1 285 ? -23.523 -15.433 54.122 1.00 29.45 285 THR A CA 1
ATOM 2276 C C . THR A 1 285 ? -22.654 -16.281 53.190 1.00 29.45 285 THR A C 1
ATOM 2278 O O . THR A 1 285 ? -21.428 -16.248 53.310 1.00 29.45 285 THR A O 1
ATOM 2281 N N . PRO A 1 286 ? -23.223 -17.062 52.258 1.00 32.38 286 PRO A N 1
ATOM 2282 C CA . PRO A 1 286 ? -22.444 -17.594 51.157 1.00 32.38 286 PRO A CA 1
ATOM 2283 C C . PRO A 1 286 ? -22.263 -16.441 50.168 1.00 32.38 286 PRO A C 1
ATOM 2285 O O . PRO A 1 286 ? -23.198 -16.065 49.467 1.00 32.38 286 PRO A O 1
ATOM 2288 N N . LEU A 1 287 ? -21.075 -15.840 50.152 1.00 31.75 287 LEU A N 1
ATOM 2289 C CA . LEU A 1 287 ? -20.595 -15.103 48.986 1.00 31.75 287 LEU A CA 1
ATOM 2290 C C . LEU A 1 287 ? -20.202 -16.146 47.929 1.00 31.75 287 LEU A C 1
ATOM 2292 O O . LEU A 1 287 ? -19.293 -16.931 48.201 1.00 31.75 287 LEU A O 1
ATOM 2296 N N . PRO A 1 288 ? -20.822 -16.183 46.738 1.00 34.62 288 PRO A N 1
ATOM 2297 C CA . PRO A 1 288 ? -20.262 -16.903 45.613 1.00 34.62 288 PRO A CA 1
ATOM 2298 C C . PRO A 1 288 ? -19.360 -15.931 44.847 1.00 34.62 288 PRO A C 1
ATOM 2300 O O . PRO A 1 288 ? -19.831 -15.103 44.070 1.00 34.62 288 PRO A O 1
ATOM 2303 N N . PHE A 1 289 ? -18.056 -16.012 45.092 1.00 28.72 289 PHE A N 1
ATOM 2304 C CA . PHE A 1 289 ? -17.051 -15.476 44.177 1.00 28.72 289 PHE A CA 1
ATOM 2305 C C . PHE A 1 289 ? -16.033 -16.583 43.916 1.00 28.72 289 PHE A C 1
ATOM 2307 O O . PHE A 1 289 ? -14.954 -16.618 44.502 1.00 28.72 289 PHE A O 1
ATOM 2314 N N . GLU A 1 290 ? -16.421 -17.538 43.071 1.00 32.31 290 GLU A N 1
ATOM 2315 C CA . GLU A 1 290 ? -15.443 -18.345 42.352 1.00 32.31 290 GLU A CA 1
ATOM 2316 C C . GLU A 1 290 ? -14.890 -17.472 41.224 1.00 32.31 290 GLU A C 1
ATOM 2318 O O . GLU A 1 290 ? -15.557 -17.193 40.227 1.00 32.31 290 GLU A O 1
ATOM 2323 N N . LEU A 1 291 ? -13.672 -16.973 41.427 1.00 31.67 291 LEU A N 1
ATOM 2324 C CA . LEU A 1 291 ? -12.813 -16.536 40.338 1.00 31.67 291 LEU A CA 1
ATOM 2325 C C . LEU A 1 291 ? -12.331 -17.803 39.637 1.00 31.67 291 LEU A C 1
ATOM 2327 O O . LEU A 1 291 ? -11.478 -18.509 40.166 1.00 31.67 291 LEU A O 1
ATOM 2331 N N . CYS A 1 292 ? -12.905 -18.099 38.472 1.00 29.83 292 CYS A N 1
ATOM 2332 C CA . CYS A 1 292 ? -12.341 -19.093 37.572 1.00 29.83 292 CYS A CA 1
ATOM 2333 C C . CYS A 1 292 ? -10.958 -18.625 37.105 1.00 29.83 292 CYS A C 1
ATOM 2335 O O . CYS A 1 292 ? -10.828 -17.609 36.415 1.00 29.83 292 CYS A O 1
ATOM 2337 N N . ASP A 1 293 ? -9.947 -19.403 37.477 1.00 31.41 293 ASP A N 1
ATOM 2338 C CA . ASP A 1 293 ? -8.684 -19.523 36.764 1.00 31.41 293 ASP A CA 1
ATOM 2339 C C . ASP A 1 293 ? -8.978 -19.987 35.333 1.00 31.41 293 ASP A C 1
ATOM 2341 O O . ASP A 1 293 ? -9.498 -21.082 35.174 1.00 31.41 293 ASP A O 1
ATOM 2345 N N . ASP A 1 294 ? -8.701 -19.153 34.320 1.00 29.94 294 ASP A N 1
ATOM 2346 C CA . ASP A 1 294 ? -8.442 -19.573 32.928 1.00 29.94 294 ASP A CA 1
ATOM 2347 C C . ASP A 1 294 ? -8.153 -18.361 32.014 1.00 29.94 294 ASP A C 1
ATOM 2349 O O . ASP A 1 294 ? -8.969 -17.975 31.181 1.00 29.94 294 ASP A O 1
ATOM 2353 N N . ILE A 1 295 ? -6.959 -17.759 32.113 1.00 28.14 295 ILE A N 1
ATOM 2354 C CA . ILE A 1 295 ? -6.326 -17.097 30.952 1.00 28.14 295 ILE A CA 1
ATOM 2355 C C . ILE A 1 295 ? -4.834 -17.442 30.939 1.00 28.14 295 ILE A C 1
ATOM 2357 O O . ILE A 1 295 ? -3.965 -16.691 31.383 1.00 28.14 295 ILE A O 1
ATOM 2361 N N . ILE A 1 296 ? -4.543 -18.615 30.382 1.00 30.86 296 ILE A N 1
ATOM 2362 C CA . ILE A 1 296 ? -3.225 -18.981 29.869 1.00 30.86 296 ILE A CA 1
ATOM 2363 C C . ILE A 1 296 ? -2.933 -18.082 28.657 1.00 30.86 296 ILE A C 1
ATOM 2365 O O . ILE A 1 296 ? -3.444 -18.309 27.559 1.00 30.86 296 ILE A O 1
ATOM 2369 N N . PHE A 1 297 ? -2.082 -17.071 28.832 1.00 32.06 297 PHE A N 1
ATOM 2370 C CA . PHE A 1 297 ? -1.440 -16.385 27.711 1.00 32.06 297 PHE A CA 1
ATOM 2371 C C . PHE A 1 297 ? -0.333 -17.283 27.148 1.00 32.06 297 PHE A C 1
ATOM 2373 O O . PHE A 1 297 ? 0.761 -17.379 27.705 1.00 32.06 297 PHE A O 1
ATOM 2380 N N . LYS A 1 298 ? -0.607 -17.942 26.018 1.00 32.78 298 LYS A N 1
ATOM 2381 C CA . LYS A 1 298 ? 0.439 -18.543 25.184 1.00 32.78 298 LYS A CA 1
ATOM 2382 C C . LYS A 1 298 ? 1.284 -17.419 24.575 1.00 32.78 298 LYS A C 1
ATOM 2384 O O . LYS A 1 298 ? 0.822 -16.711 23.686 1.00 32.78 298 LYS A O 1
ATOM 2389 N N . LYS A 1 299 ? 2.524 -17.272 25.051 1.00 34.50 299 LYS A N 1
ATOM 2390 C CA . LYS A 1 299 ? 3.599 -16.602 24.309 1.00 34.50 299 LYS A CA 1
ATOM 2391 C C . LYS A 1 299 ? 3.941 -17.451 23.079 1.00 34.50 299 LYS A C 1
ATOM 2393 O O . LYS A 1 299 ? 4.092 -18.666 23.202 1.00 34.50 299 LYS A O 1
ATOM 2398 N N . GLN A 1 300 ? 4.036 -16.820 21.910 1.00 36.91 300 GLN A N 1
ATOM 2399 C CA . GLN A 1 300 ? 4.698 -17.415 20.747 1.00 36.91 300 GLN A CA 1
ATOM 2400 C C . GLN A 1 300 ? 6.217 -17.484 20.992 1.00 36.91 300 GLN A C 1
ATOM 2402 O O . GLN A 1 300 ? 6.732 -16.649 21.737 1.00 36.91 300 GLN A O 1
ATOM 2407 N N . PRO A 1 301 ? 6.909 -18.483 20.416 1.00 37.66 301 PRO A N 1
ATOM 2408 C CA . PRO A 1 301 ? 8.313 -18.750 20.689 1.00 37.66 301 PRO A CA 1
ATOM 2409 C C . PRO A 1 301 ? 9.250 -17.792 19.949 1.00 37.66 301 PRO A C 1
ATOM 2411 O O . PRO A 1 301 ? 8.976 -17.370 18.825 1.00 37.66 301 PRO A O 1
ATOM 2414 N N . ASP A 1 302 ? 10.360 -17.514 20.624 1.00 30.30 302 ASP A N 1
ATOM 2415 C CA . ASP A 1 302 ? 11.534 -16.785 20.163 1.00 30.30 302 ASP A CA 1
ATOM 2416 C C . ASP A 1 302 ? 12.112 -17.399 18.877 1.00 30.30 302 ASP A C 1
ATOM 2418 O O . ASP A 1 302 ? 12.279 -18.618 18.783 1.00 30.30 302 ASP A O 1
ATOM 2422 N N . PHE A 1 303 ? 12.450 -16.549 17.904 1.00 30.66 303 PHE A N 1
ATOM 2423 C CA . PHE A 1 303 ? 13.323 -16.910 16.789 1.00 30.66 303 PHE A CA 1
ATOM 2424 C C . PHE A 1 303 ? 14.470 -15.892 16.692 1.00 30.66 303 PHE A C 1
ATOM 2426 O O . PHE A 1 303 ? 14.276 -14.727 16.360 1.00 30.66 303 PHE A O 1
ATOM 2433 N N . GLU A 1 304 ? 15.620 -16.406 17.116 1.00 33.12 304 GLU A N 1
ATOM 2434 C CA . GLU A 1 304 ? 17.034 -16.066 16.934 1.00 33.12 304 GLU A CA 1
ATOM 2435 C C . GLU A 1 304 ? 17.412 -14.774 16.176 1.00 33.12 304 GLU A C 1
ATOM 2437 O O . GLU A 1 304 ? 17.220 -14.630 14.971 1.00 33.12 304 GLU A O 1
ATOM 2442 N N . GLU A 1 305 ? 18.072 -13.867 16.909 1.00 31.98 305 GLU A N 1
ATOM 2443 C CA . GLU A 1 305 ? 18.893 -12.777 16.377 1.00 31.98 305 GLU A CA 1
ATOM 2444 C C . GLU A 1 305 ? 20.219 -13.326 15.815 1.00 31.98 305 GLU A C 1
ATOM 2446 O O . GLU A 1 305 ? 21.123 -13.694 16.570 1.00 31.98 305 GLU A O 1
ATOM 2451 N N . GLU A 1 306 ? 20.389 -13.299 14.492 1.00 34.09 306 GLU A N 1
ATOM 2452 C CA . GLU A 1 306 ? 21.716 -13.310 13.873 1.00 34.09 306 GLU A CA 1
ATOM 2453 C C . GLU A 1 306 ? 22.240 -11.872 13.743 1.00 34.09 306 GLU A C 1
ATOM 2455 O O . GLU A 1 306 ? 21.709 -11.032 13.016 1.00 34.09 306 GLU A O 1
ATOM 2460 N N . LYS A 1 307 ? 23.321 -11.584 14.474 1.00 34.50 307 LYS A N 1
ATOM 2461 C CA . LYS A 1 307 ? 24.137 -10.375 14.319 1.00 34.50 307 LYS A CA 1
ATOM 2462 C C . LYS A 1 307 ? 24.878 -10.408 12.986 1.00 34.50 307 LYS A C 1
ATOM 2464 O O . LYS A 1 307 ? 25.618 -11.360 12.763 1.00 34.50 307 LYS A O 1
ATOM 2469 N N . LEU A 1 308 ? 24.891 -9.296 12.244 1.00 29.52 308 LEU A N 1
ATOM 2470 C CA . LEU A 1 308 ? 26.127 -8.830 11.602 1.00 29.52 308 LEU A CA 1
ATOM 2471 C C . LEU A 1 308 ? 26.114 -7.339 11.220 1.00 29.52 308 LEU A C 1
ATOM 2473 O O . LEU A 1 308 ? 25.242 -6.857 10.510 1.00 29.52 308 LEU A O 1
ATOM 2477 N N . SER A 1 309 ? 27.196 -6.691 11.662 1.00 33.97 309 SER A N 1
ATOM 2478 C CA . SER A 1 309 ? 27.900 -5.541 11.083 1.00 33.97 309 SER A CA 1
ATOM 2479 C C . SER A 1 309 ? 27.248 -4.155 11.108 1.00 33.97 309 SER A C 1
ATOM 2481 O O . SER A 1 309 ? 26.480 -3.764 10.236 1.00 33.97 309 SER A O 1
ATOM 2483 N N . SER A 1 310 ? 27.709 -3.360 12.076 1.00 35.19 310 SER A N 1
ATOM 2484 C CA . SER A 1 310 ? 27.805 -1.904 11.991 1.00 35.19 310 SER A CA 1
ATOM 2485 C C . SER A 1 310 ? 28.616 -1.480 10.766 1.00 35.19 310 SER A C 1
ATOM 2487 O O . SER A 1 310 ? 29.704 -2.012 10.579 1.00 35.19 310 SER A O 1
ATOM 2489 N N . ASP A 1 311 ? 28.108 -0.517 10.001 1.00 35.62 311 ASP A N 1
ATOM 2490 C CA . ASP A 1 311 ? 28.880 0.567 9.378 1.00 35.62 311 ASP A CA 1
ATOM 2491 C C . ASP A 1 311 ? 27.903 1.513 8.675 1.00 35.62 311 ASP A C 1
ATOM 2493 O O . ASP A 1 311 ? 27.513 1.270 7.541 1.00 35.62 311 ASP A O 1
ATOM 2497 N N . PHE A 1 312 ? 27.499 2.602 9.336 1.00 30.69 312 PHE A N 1
ATOM 2498 C CA . PHE A 1 312 ? 27.052 3.802 8.625 1.00 30.69 312 PHE A CA 1
ATOM 2499 C C . PHE A 1 312 ? 27.463 5.061 9.390 1.00 30.69 312 PHE A C 1
ATOM 2501 O O . PHE A 1 312 ? 26.980 5.376 10.477 1.00 30.69 312 PHE A O 1
ATOM 2508 N N . ILE A 1 313 ? 28.417 5.748 8.772 1.00 41.34 313 ILE A N 1
ATOM 2509 C CA . ILE A 1 313 ? 28.919 7.081 9.077 1.00 41.34 313 ILE A CA 1
ATOM 2510 C C . ILE A 1 313 ? 27.833 8.088 8.680 1.00 41.34 313 ILE A C 1
ATOM 2512 O O . ILE A 1 313 ? 27.364 8.066 7.544 1.00 41.34 313 ILE A O 1
ATOM 2516 N N . VAL A 1 314 ? 27.459 8.990 9.588 1.00 41.50 314 VAL A N 1
ATOM 2517 C CA . VAL A 1 314 ? 26.633 10.166 9.266 1.00 41.50 314 VAL A CA 1
ATOM 2518 C C . VAL A 1 314 ? 27.565 11.368 9.055 1.00 41.50 314 VAL A C 1
ATOM 2520 O O . VAL A 1 314 ? 28.328 11.691 9.971 1.00 41.50 314 VAL A O 1
ATOM 2523 N N . PRO A 1 315 ? 27.541 12.045 7.892 1.00 37.62 315 PRO A N 1
ATOM 2524 C CA . PRO A 1 315 ? 28.246 13.308 7.700 1.00 37.62 315 PRO A CA 1
ATOM 2525 C C . PRO A 1 315 ? 27.558 14.434 8.479 1.00 37.62 315 PRO A C 1
ATOM 2527 O O . PRO A 1 315 ? 26.333 14.541 8.487 1.00 37.62 315 PRO A O 1
ATOM 2530 N N . LYS A 1 316 ? 28.359 15.294 9.114 1.00 40.22 316 LYS A N 1
ATOM 2531 C CA . LYS A 1 316 ? 27.909 16.598 9.607 1.00 40.22 316 LYS A CA 1
ATOM 2532 C C . LYS A 1 316 ? 27.712 17.529 8.413 1.00 40.22 316 LYS A C 1
ATOM 2534 O O . LYS A 1 316 ? 28.638 17.690 7.622 1.00 40.22 316 LYS A O 1
ATOM 2539 N N . GLU A 1 317 ? 26.541 18.141 8.312 1.00 44.72 317 GLU A N 1
ATOM 2540 C CA . GLU A 1 317 ? 26.329 19.291 7.437 1.00 44.72 317 GLU A CA 1
ATOM 2541 C C . GLU A 1 317 ? 26.757 20.562 8.181 1.00 44.72 317 GLU A C 1
ATOM 2543 O O . GLU A 1 317 ? 26.182 20.916 9.209 1.00 44.72 317 GLU A O 1
ATOM 2548 N N . ASP A 1 318 ? 27.796 21.211 7.656 1.00 40.16 318 ASP A N 1
ATOM 2549 C CA . ASP A 1 318 ? 28.084 22.629 7.851 1.00 40.16 318 ASP A CA 1
ATOM 2550 C C . ASP A 1 318 ? 27.505 23.380 6.640 1.00 40.16 318 ASP A C 1
ATOM 2552 O O . ASP A 1 318 ? 28.002 23.184 5.528 1.00 40.16 318 ASP A O 1
ATOM 2556 N N . CYS A 1 319 ? 26.480 24.218 6.845 1.00 40.97 319 CYS A N 1
ATOM 2557 C CA . CYS A 1 319 ? 26.353 25.557 6.248 1.00 40.97 319 CYS A CA 1
ATOM 2558 C C . CYS A 1 319 ? 25.183 26.341 6.863 1.00 40.97 319 CYS A C 1
ATOM 2560 O O . CYS A 1 319 ? 24.053 25.806 6.887 1.00 40.97 319 CYS A O 1
#

Foldseek 3Di:
DDFAFPDPDPPLQAAPQVRHGADQWKAKPPPRHIHHPVSQVCQVPVPDPARADPPPRHSDIDIDGDVPSVVSQQQTKTFAPLVVQPGPDIGGNVCNVVCQVVPQQHWDAAPLRLVDIGGNVVNVCCQPPPPCSRPVNVVVVVVVVVVVVVVVVVVVVVVVVVVVVVVVVVVVVVVVVVVVVVVVVVVVVVVVVVVVVVVVVVVVVVVVVVVVVVVVVVVVVVVVVVVVVVVVVVVVVCVVVPDDDPDDDPPPPPDPPPPPPPVPVVVVVVVVVVVVVPDPPPPPDDDPDDPDDDDDDDDDDDDDDDDDDDDDDDDDDDD

Nearest PDB structures (foldseek):
  7l3l-assembly1_A  TM=8.676E-01  e=1.526E-09  Homo sapiens
  7l3l-assembly2_C  TM=8.789E-01  e=3.794E-09  Homo sapiens
  3lrq-assembly1_A  TM=8.545E-01  e=1.270E-02  Homo sapiens
  6wi7-assembly1_A  TM=3.530E-01  e=1.428E-04  Homo sapiens

InterPro domains:
  IPR001841 Zinc finger, RING-type [PS50089] (15-57)
  IPR013083 Zinc finger, RING/FYVE/PHD-type [G3DSA:3.30.40.10] (2-114)

Secondary structure (DSSP, 8-state):
----BSSPPPGGGB-TTTSSBPSSEEEETTT--EEEHHHHHHHHTT--SS---TTT--S---EEE-HHHHHHHHTSEEE-TTGGGT---EEEGGGHHHHHHH-TTSEEE-TT--S-EEEHHHHHHIIIII-TTSHHHHHHHHHHHHHHHHHHHHHHHHHHHHHHHHHHHHHHHHHHHHHHHHHHHHHHHHHHHHHHHHHHHHHHHHHHHHHHHHHHHHHHHHHHHHHHHHHHHHHHHHHHTT-----------S----------HHHHHHHHHHHHTT--------------------PPPP----------PPPP---

Sequence (319 aa):
MEGDFVEDPPDDLVCPVCLLPCKDPHLISCCGRKLCLACITGIQDSGLAEVACPCCRSNEYETMRDKLVERRVLDLKVYCKYKEKGCTWAGELRDMELHTEDCLYRVVSCIYNCGLYCTQLGMYIHERDTCDNRPEMLLQNEIKTLKERVSALEKKCKEKDAENESQRQLINQYKRTISDNETHTQIILRANDEVNQKFISCTESKEELQSLNEHLEAKLHSCKKKHKVLRNEMMSLLRRSGIDDSDDEEDDGLLEVNEKKERNDSYAAIEECSNVASKSVQYKTPLPFELCDDIIFKKQPDFEEEKLSSDFIVPKEDC

pLDDT: mean 78.28, std 24.36, range [28.14, 98.19]

Radius of gyration: 67.99 Å; Cα contacts (8 Å, |Δi|>4): 216; chains: 1; bounding box: 117×66×185 Å

Organism: Amphimedon queenslandica (NCBI:txid400682)